Protein AF-A0A6V8DJN9-F1 (afdb_monomer_lite)

Structure (mmCIF, N/CA/C/O backbone):
data_AF-A0A6V8DJN9-F1
#
_entry.id   AF-A0A6V8DJN9-F1
#
loop_
_atom_site.group_PDB
_atom_site.id
_atom_site.type_symbol
_atom_site.label_atom_id
_atom_site.label_alt_id
_atom_site.label_comp_id
_atom_site.label_asym_id
_atom_site.label_entity_id
_atom_site.label_seq_id
_atom_site.pdbx_P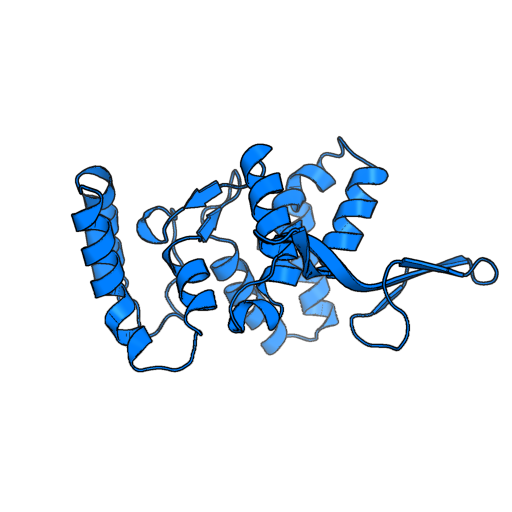DB_ins_code
_atom_site.Cartn_x
_atom_site.Cartn_y
_atom_site.Cartn_z
_atom_site.occupancy
_atom_site.B_iso_or_equiv
_atom_site.auth_seq_id
_atom_site.auth_comp_id
_atom_site.auth_asym_id
_atom_site.auth_atom_id
_atom_site.pdbx_PDB_model_num
ATOM 1 N N . ILE A 1 1 ? 7.944 -7.270 -23.916 1.00 81.44 1 ILE A N 1
ATOM 2 C CA . ILE A 1 1 ? 8.348 -6.798 -22.570 1.00 81.44 1 ILE A CA 1
ATOM 3 C C . ILE A 1 1 ? 8.479 -8.028 -21.684 1.00 81.44 1 ILE A C 1
ATOM 5 O O . ILE A 1 1 ? 7.608 -8.885 -21.754 1.00 81.44 1 ILE A O 1
ATOM 9 N N . ILE A 1 2 ? 9.562 -8.145 -20.922 1.00 85.81 2 ILE A N 1
ATOM 10 C CA . ILE A 1 2 ? 9.800 -9.198 -19.932 1.00 85.81 2 ILE A CA 1
ATOM 11 C C . ILE A 1 2 ? 9.932 -8.511 -18.573 1.00 85.81 2 ILE A C 1
ATOM 13 O O . ILE A 1 2 ? 10.719 -7.578 -18.441 1.00 85.81 2 ILE A O 1
ATOM 17 N N . ILE A 1 3 ? 9.167 -8.956 -17.579 1.00 83.38 3 ILE A N 1
ATOM 18 C CA . ILE A 1 3 ? 9.213 -8.428 -16.211 1.00 83.38 3 ILE A CA 1
ATOM 19 C C . ILE A 1 3 ? 9.766 -9.530 -15.310 1.00 83.38 3 ILE A C 1
ATOM 21 O O . ILE A 1 3 ? 9.273 -10.657 -15.352 1.00 83.38 3 ILE A O 1
ATOM 25 N N . GLN A 1 4 ? 10.804 -9.226 -14.535 1.00 80.88 4 GLN A N 1
ATOM 26 C CA . GLN A 1 4 ? 11.478 -10.181 -13.656 1.00 80.88 4 GLN A CA 1
ATOM 27 C C . GLN A 1 4 ? 11.700 -9.555 -12.280 1.00 80.88 4 GLN A C 1
ATOM 29 O O . GLN A 1 4 ? 12.353 -8.528 -12.157 1.00 80.88 4 GLN A O 1
ATOM 34 N N . ASN A 1 5 ? 11.194 -10.199 -11.230 1.00 67.25 5 ASN A N 1
ATOM 35 C CA . ASN A 1 5 ? 11.423 -9.759 -9.847 1.00 67.25 5 ASN A CA 1
ATOM 36 C C . ASN A 1 5 ? 12.684 -10.393 -9.227 1.00 67.25 5 ASN A C 1
ATOM 38 O O . ASN A 1 5 ? 13.008 -10.129 -8.078 1.00 67.25 5 ASN A O 1
ATOM 42 N N . SER A 1 6 ? 13.398 -11.241 -9.973 1.00 60.34 6 SER A N 1
ATOM 43 C CA . SER A 1 6 ? 14.598 -11.942 -9.512 1.00 60.34 6 SER A CA 1
ATOM 44 C C . SER A 1 6 ? 15.552 -12.201 -10.681 1.00 60.34 6 SER A C 1
ATOM 46 O O . SER A 1 6 ? 15.132 -12.753 -11.701 1.00 60.34 6 SER A O 1
ATOM 48 N N . GLY A 1 7 ? 16.826 -11.829 -10.534 1.00 60.38 7 GLY A N 1
ATOM 49 C CA . GLY A 1 7 ? 17.875 -12.028 -11.539 1.00 60.38 7 GLY A CA 1
ATOM 50 C C . GLY A 1 7 ? 19.069 -11.086 -11.339 1.00 60.38 7 GLY A C 1
ATOM 51 O O . GLY A 1 7 ? 19.040 -10.221 -10.469 1.00 60.38 7 GLY A O 1
ATOM 52 N N . GLU A 1 8 ? 20.124 -11.248 -12.143 1.00 62.69 8 GLU A N 1
ATOM 53 C CA . GLU A 1 8 ? 21.315 -10.374 -12.093 1.00 62.69 8 GLU A CA 1
ATOM 54 C C . GLU A 1 8 ? 21.056 -8.972 -12.671 1.00 62.69 8 GLU A C 1
ATOM 56 O O . GLU A 1 8 ? 21.707 -8.001 -12.281 1.00 62.69 8 GLU A O 1
ATOM 61 N N . ALA A 1 9 ? 20.100 -8.854 -13.598 1.00 68.56 9 ALA A N 1
ATOM 62 C CA . ALA A 1 9 ? 19.735 -7.586 -14.217 1.00 68.56 9 ALA A CA 1
ATOM 63 C C . ALA A 1 9 ? 18.962 -6.692 -13.236 1.00 68.56 9 ALA A C 1
ATOM 65 O O . ALA A 1 9 ? 18.044 -7.156 -12.563 1.00 68.56 9 ALA A O 1
ATOM 66 N N . LYS A 1 10 ? 19.303 -5.398 -13.205 1.00 81.69 10 LYS A N 1
ATOM 67 C CA . LYS A 1 10 ? 18.670 -4.380 -12.356 1.00 81.69 10 LYS A CA 1
ATOM 68 C C . LYS A 1 10 ? 18.074 -3.268 -13.214 1.00 81.69 10 LYS A C 1
ATOM 70 O O . LYS A 1 10 ? 18.711 -2.813 -14.163 1.00 81.69 10 LYS A O 1
ATOM 75 N N . GLY A 1 11 ? 16.876 -2.813 -12.860 1.00 87.25 11 GLY A N 1
ATOM 76 C CA . GLY A 1 11 ? 16.216 -1.687 -13.518 1.00 87.25 11 GLY A CA 1
ATOM 77 C C . GLY A 1 11 ? 15.698 -2.022 -14.919 1.00 87.25 11 GLY A C 1
ATOM 78 O O . GLY A 1 11 ? 15.263 -3.140 -15.191 1.00 87.25 11 GLY A O 1
ATOM 79 N N . VAL A 1 12 ? 15.710 -1.035 -15.816 1.00 90.44 12 VAL A N 1
ATOM 80 C CA . VAL A 1 12 ? 15.170 -1.166 -17.177 1.00 90.44 12 VAL A CA 1
ATOM 81 C C . VAL A 1 12 ? 16.306 -1.343 -18.176 1.00 90.44 12 VAL A C 1
ATOM 83 O O . VAL A 1 12 ? 17.197 -0.503 -18.256 1.00 90.44 12 VAL A O 1
ATOM 86 N N . THR A 1 13 ? 16.257 -2.408 -18.976 1.00 91.38 13 THR A N 1
ATOM 87 C CA . THR A 1 13 ? 17.227 -2.652 -20.056 1.00 91.38 13 THR A CA 1
ATOM 88 C C . THR A 1 13 ? 16.515 -2.965 -21.368 1.00 91.38 13 THR A C 1
ATOM 90 O O . THR A 1 13 ? 15.469 -3.615 -21.384 1.00 91.38 13 THR A O 1
ATOM 93 N N . TRP A 1 14 ? 17.067 -2.493 -22.486 1.00 90.38 14 TRP A N 1
ATOM 94 C CA . TRP A 1 14 ? 16.540 -2.751 -23.825 1.00 90.38 14 TRP A CA 1
ATOM 95 C C . TRP A 1 14 ? 17.542 -3.568 -24.641 1.00 90.38 14 TRP A C 1
ATOM 97 O O . TRP A 1 14 ? 18.686 -3.168 -24.841 1.00 90.38 14 TRP A O 1
ATOM 107 N N . ASP A 1 15 ? 17.096 -4.730 -25.102 1.00 89.50 15 ASP A N 1
ATOM 108 C CA . ASP A 1 15 ? 17.839 -5.628 -25.979 1.00 89.50 15 ASP A CA 1
ATOM 109 C C . ASP A 1 15 ? 17.492 -5.290 -27.432 1.00 89.50 15 ASP A C 1
ATOM 111 O O . ASP A 1 15 ? 16.420 -5.658 -27.922 1.00 89.50 15 ASP A O 1
ATOM 115 N N . HIS A 1 16 ? 18.377 -4.540 -28.095 1.00 90.00 16 HIS A N 1
ATOM 116 C CA . HIS A 1 16 ? 18.172 -4.061 -29.465 1.00 90.00 16 HIS A CA 1
ATOM 117 C C . HIS A 1 16 ? 18.097 -5.192 -30.493 1.00 90.00 16 HIS A C 1
ATOM 119 O O . HIS A 1 16 ? 17.354 -5.079 -31.463 1.00 90.00 16 HIS A O 1
ATOM 125 N N . GLU A 1 17 ? 18.838 -6.281 -30.287 1.00 90.62 17 GLU A N 1
ATOM 126 C CA . GLU A 1 17 ? 18.869 -7.401 -31.229 1.00 90.62 17 GLU A CA 1
ATOM 127 C C . GLU A 1 17 ? 17.567 -8.200 -31.179 1.00 90.62 17 GLU A C 1
ATOM 129 O O . GLU A 1 17 ? 17.037 -8.611 -32.211 1.00 90.62 17 GLU A O 1
ATOM 134 N N . LYS A 1 18 ? 17.019 -8.396 -29.975 1.00 91.19 18 LYS A N 1
ATOM 135 C CA . LYS A 1 18 ? 15.795 -9.184 -29.771 1.00 91.19 18 LYS A CA 1
ATOM 136 C C . LYS A 1 18 ? 14.524 -8.335 -29.727 1.00 91.19 18 LYS A C 1
ATOM 138 O O . LYS A 1 18 ? 13.434 -8.899 -29.689 1.00 91.19 18 LYS A O 1
ATOM 143 N N . ASN A 1 19 ? 14.644 -7.006 -29.723 1.00 90.44 19 ASN A N 1
ATOM 144 C CA . ASN A 1 19 ? 13.556 -6.055 -29.464 1.00 90.44 19 ASN A CA 1
ATOM 145 C C . ASN A 1 19 ? 12.811 -6.351 -28.149 1.00 90.44 19 ASN A C 1
ATOM 147 O O . ASN A 1 19 ? 11.578 -6.361 -28.083 1.00 90.44 19 ASN A O 1
ATOM 151 N N . ILE A 1 20 ? 13.570 -6.631 -27.086 1.00 90.94 20 ILE A N 1
ATOM 152 C CA . ILE A 1 20 ? 13.024 -6.998 -25.776 1.00 90.94 20 ILE A CA 1
ATOM 153 C C . ILE A 1 20 ? 13.346 -5.910 -24.752 1.00 90.94 20 ILE A C 1
ATOM 155 O O . ILE A 1 20 ? 14.499 -5.714 -24.379 1.00 90.94 20 ILE A O 1
ATOM 159 N N . LEU A 1 21 ? 12.302 -5.278 -24.210 1.00 89.31 21 LEU A N 1
ATOM 160 C CA . LEU A 1 21 ? 12.390 -4.497 -22.974 1.00 89.31 21 LEU A CA 1
ATOM 161 C C . LEU A 1 21 ? 12.352 -5.443 -21.772 1.00 89.31 21 LEU A C 1
ATOM 163 O O . LEU A 1 21 ? 11.366 -6.171 -21.621 1.00 89.31 21 LEU A O 1
ATOM 167 N N . ARG A 1 22 ? 13.381 -5.420 -20.926 1.00 92.31 22 ARG A N 1
ATOM 168 C CA . ARG A 1 22 ? 13.419 -6.111 -19.632 1.00 92.31 22 ARG A CA 1
ATOM 169 C C . ARG A 1 22 ? 13.248 -5.102 -18.502 1.00 92.31 22 ARG A C 1
ATOM 171 O O . ARG A 1 22 ? 13.896 -4.057 -18.506 1.00 92.31 22 ARG A O 1
ATOM 178 N N . ILE A 1 23 ? 12.378 -5.424 -17.553 1.00 93.62 23 ILE A N 1
ATOM 179 C CA . ILE A 1 23 ? 12.105 -4.620 -16.363 1.00 93.62 23 ILE A CA 1
ATOM 180 C C . ILE A 1 23 ? 12.389 -5.488 -15.146 1.00 93.62 23 ILE A C 1
ATOM 182 O O . ILE A 1 23 ? 11.718 -6.500 -14.937 1.00 93.62 23 ILE A O 1
ATOM 186 N N . CYS A 1 24 ? 13.365 -5.065 -14.355 1.00 92.81 24 CYS A N 1
ATOM 187 C CA . CYS A 1 24 ? 13.755 -5.706 -13.115 1.00 92.81 24 CYS A CA 1
ATOM 188 C C . CYS A 1 24 ? 13.685 -4.717 -11.959 1.00 92.81 24 CYS A C 1
ATOM 190 O O . CYS A 1 24 ? 13.926 -3.520 -12.137 1.00 92.81 24 CYS A O 1
ATOM 192 N N . GLU A 1 25 ? 13.392 -5.230 -10.768 1.00 92.25 25 GLU A N 1
ATOM 193 C CA . GLU A 1 25 ? 13.546 -4.450 -9.546 1.00 92.25 25 GLU A CA 1
ATOM 194 C C . GLU A 1 25 ? 14.990 -3.935 -9.422 1.00 92.25 25 GLU A C 1
ATOM 196 O O . GLU A 1 25 ? 15.956 -4.560 -9.873 1.00 92.25 25 GLU A O 1
ATOM 201 N N . THR A 1 26 ? 15.142 -2.751 -8.844 1.00 92.31 26 THR A N 1
ATOM 202 C CA . THR A 1 26 ? 16.446 -2.175 -8.521 1.00 92.31 26 THR A CA 1
ATOM 203 C C . THR A 1 26 ? 16.368 -1.433 -7.201 1.00 92.31 26 THR A C 1
ATOM 205 O O . THR A 1 26 ? 15.286 -1.149 -6.708 1.00 92.31 26 THR A O 1
ATOM 208 N N . MET A 1 27 ? 17.515 -1.071 -6.644 1.00 91.44 27 MET A N 1
ATOM 209 C CA . MET A 1 27 ? 17.575 -0.136 -5.527 1.00 91.44 27 MET A CA 1
ATOM 210 C C . MET A 1 27 ? 17.681 1.289 -6.074 1.00 91.44 27 MET A C 1
ATOM 212 O O . MET A 1 27 ? 18.435 1.520 -7.022 1.00 91.44 27 MET A O 1
ATOM 216 N N . SER A 1 28 ? 16.938 2.228 -5.492 1.00 90.31 28 SER A N 1
ATOM 217 C CA . SER A 1 28 ? 16.966 3.643 -5.873 1.00 90.31 28 SER A CA 1
ATOM 218 C C . SER A 1 28 ? 17.082 4.531 -4.638 1.00 90.31 28 SER A C 1
ATOM 220 O O . SER A 1 28 ? 16.380 4.276 -3.654 1.00 90.31 28 SER A O 1
ATOM 222 N N . PRO A 1 29 ? 17.913 5.590 -4.672 1.00 89.94 29 PRO A N 1
ATOM 223 C CA . PRO A 1 29 ? 17.753 6.690 -3.735 1.00 89.94 29 PRO A CA 1
ATOM 224 C C . PRO A 1 29 ? 16.380 7.331 -3.978 1.00 89.94 29 PRO A C 1
ATOM 226 O O . PRO A 1 29 ? 15.966 7.498 -5.128 1.00 89.94 29 PRO A O 1
ATOM 229 N N . ALA A 1 30 ? 15.658 7.634 -2.904 1.00 88.00 30 ALA A N 1
ATOM 230 C CA . ALA A 1 30 ? 14.344 8.280 -2.988 1.00 88.00 30 ALA A CA 1
ATOM 231 C C . ALA A 1 30 ? 14.192 9.454 -2.021 1.00 88.00 30 ALA A C 1
ATOM 233 O O . ALA A 1 30 ? 13.413 10.366 -2.282 1.00 88.00 30 ALA A O 1
ATOM 234 N N . LEU A 1 31 ? 14.945 9.446 -0.922 1.00 84.38 31 LEU A N 1
ATOM 235 C CA . LEU A 1 31 ? 14.943 10.504 0.081 1.00 84.38 31 LEU A CA 1
ATOM 236 C C . LEU A 1 31 ? 16.366 10.768 0.556 1.00 84.38 31 LEU A C 1
ATOM 238 O O . LEU A 1 31 ? 17.249 9.925 0.399 1.00 84.38 31 LEU A O 1
ATOM 242 N N . THR A 1 32 ? 16.571 11.916 1.188 1.00 85.62 32 THR A N 1
ATOM 243 C CA . THR A 1 32 ? 17.860 12.308 1.759 1.00 85.62 32 THR A CA 1
ATOM 244 C C . THR A 1 32 ? 17.716 12.455 3.270 1.00 85.62 32 THR A C 1
ATOM 246 O O . THR A 1 32 ? 16.801 13.113 3.763 1.00 85.62 32 THR A O 1
ATOM 249 N N . GLY A 1 33 ? 18.601 11.808 4.024 1.00 79.44 33 GLY A N 1
ATOM 250 C CA . GLY A 1 33 ? 18.644 11.894 5.476 1.00 79.44 33 GLY A CA 1
ATOM 251 C C . GLY A 1 33 ? 19.156 13.246 5.971 1.00 79.44 33 GLY A C 1
ATOM 252 O O . GLY A 1 33 ? 19.713 14.050 5.226 1.00 79.44 33 GLY A O 1
ATOM 253 N N . HIS A 1 34 ? 19.023 13.483 7.278 1.00 75.44 34 HIS A N 1
ATOM 254 C CA . HIS A 1 34 ? 19.433 14.742 7.914 1.00 75.44 34 HIS A CA 1
ATOM 255 C C . HIS A 1 34 ? 20.926 15.086 7.743 1.00 75.44 34 HIS A C 1
ATOM 257 O O . HIS A 1 34 ? 21.309 16.235 7.945 1.00 75.44 34 HIS A O 1
ATOM 263 N N . ARG A 1 35 ? 21.777 14.109 7.393 1.00 80.88 35 ARG A N 1
ATOM 264 C CA . ARG A 1 35 ? 23.214 14.311 7.133 1.00 80.88 35 ARG A CA 1
ATOM 265 C C . ARG A 1 35 ? 23.552 14.416 5.646 1.00 80.88 35 ARG A C 1
ATOM 267 O O . ARG A 1 35 ? 24.729 14.404 5.304 1.00 80.88 35 ARG A O 1
ATOM 274 N N . GLY A 1 36 ? 22.547 14.496 4.775 1.00 80.06 36 GLY A N 1
ATOM 275 C CA . GLY A 1 36 ? 22.746 14.462 3.327 1.00 80.06 36 GLY A CA 1
ATOM 276 C C . GLY A 1 36 ? 22.957 13.053 2.765 1.00 80.06 36 GLY A C 1
ATOM 277 O O . GLY A 1 36 ? 23.346 12.926 1.612 1.00 80.06 36 GLY A O 1
ATOM 278 N N . ASP A 1 37 ? 22.745 12.001 3.561 1.00 86.44 37 ASP A N 1
ATOM 279 C CA . ASP A 1 37 ? 22.914 10.615 3.132 1.00 86.44 37 ASP A CA 1
ATOM 280 C C . ASP A 1 37 ? 21.687 10.097 2.372 1.00 86.44 37 ASP A C 1
ATOM 282 O O . ASP A 1 37 ? 20.554 10.251 2.830 1.00 86.44 37 ASP A O 1
ATOM 286 N N . ASP A 1 38 ? 21.905 9.447 1.230 1.00 89.00 38 ASP A N 1
ATOM 287 C CA . ASP A 1 38 ? 20.819 8.872 0.440 1.00 89.00 38 ASP A CA 1
ATOM 288 C C . ASP A 1 38 ? 20.132 7.724 1.187 1.00 89.00 38 ASP A C 1
ATOM 290 O O . ASP A 1 38 ? 20.754 6.750 1.622 1.00 89.00 38 ASP A O 1
ATOM 294 N N . LYS A 1 39 ? 18.807 7.813 1.293 1.00 89.75 39 LYS A N 1
ATOM 295 C CA . LYS A 1 39 ? 17.946 6.724 1.743 1.00 89.75 39 LYS A CA 1
ATOM 296 C C . LYS A 1 39 ? 17.497 5.935 0.528 1.00 89.75 39 LYS A C 1
ATOM 298 O O . LYS A 1 39 ? 16.723 6.411 -0.306 1.00 89.75 39 LYS A O 1
ATOM 303 N N . ILE A 1 40 ? 18.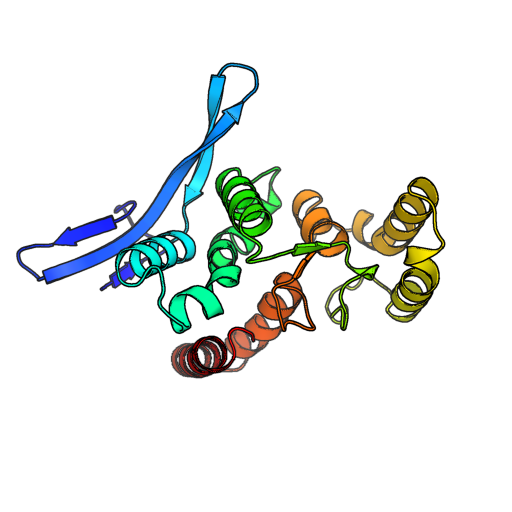028 4.723 0.447 1.00 91.69 40 ILE A N 1
ATOM 304 C CA . ILE A 1 40 ? 17.866 3.823 -0.686 1.00 91.69 40 ILE A CA 1
ATOM 305 C C . ILE A 1 40 ? 16.799 2.782 -0.347 1.00 91.69 40 ILE A C 1
ATOM 307 O O . ILE A 1 40 ? 16.835 2.180 0.724 1.00 91.69 40 ILE A O 1
ATOM 311 N N . GLY A 1 41 ? 15.863 2.567 -1.267 1.00 91.94 41 GLY A N 1
ATOM 312 C CA . GLY A 1 41 ? 14.796 1.575 -1.143 1.00 91.94 41 GLY A CA 1
ATOM 313 C C . GLY A 1 41 ? 14.582 0.809 -2.448 1.00 91.94 41 GLY A C 1
ATOM 314 O O . GLY A 1 41 ? 15.190 1.151 -3.469 1.00 91.94 41 GLY A O 1
ATOM 315 N N . PRO A 1 42 ? 13.747 -0.238 -2.427 1.00 93.56 42 PRO A N 1
ATOM 316 C CA . PRO A 1 42 ? 13.413 -1.002 -3.618 1.00 93.56 42 PRO A CA 1
ATOM 317 C C . PRO A 1 42 ? 12.547 -0.159 -4.560 1.00 93.56 42 PRO A C 1
ATOM 319 O O . PRO A 1 42 ? 11.467 0.302 -4.211 1.00 93.56 42 PRO A O 1
ATOM 322 N N . LEU A 1 43 ? 12.995 0.030 -5.793 1.00 94.31 43 LEU A N 1
ATOM 323 C CA . LEU A 1 43 ? 12.168 0.517 -6.887 1.00 94.31 43 LEU A CA 1
ATOM 324 C C . LEU A 1 43 ? 11.574 -0.695 -7.604 1.00 94.31 43 LEU A C 1
ATOM 326 O O . LEU A 1 43 ? 12.217 -1.323 -8.451 1.00 94.31 43 LEU A O 1
ATOM 330 N N . THR A 1 44 ? 10.347 -1.036 -7.215 1.00 95.44 44 THR A N 1
ATOM 331 C CA . THR A 1 44 ? 9.681 -2.265 -7.652 1.00 95.44 44 THR A CA 1
ATOM 332 C C . THR A 1 44 ? 9.278 -2.213 -9.122 1.00 95.44 44 THR A C 1
ATOM 334 O O . THR A 1 44 ? 9.051 -1.150 -9.708 1.00 95.44 44 THR A O 1
ATOM 337 N N . THR A 1 45 ? 9.132 -3.387 -9.737 1.00 95.25 45 THR A N 1
ATOM 338 C CA . THR A 1 45 ? 8.702 -3.500 -11.138 1.00 95.25 45 THR A CA 1
ATOM 339 C C . THR A 1 45 ? 7.339 -2.853 -11.388 1.00 95.25 45 THR A C 1
ATOM 341 O O . THR A 1 45 ? 7.133 -2.293 -12.463 1.00 95.25 45 THR A O 1
ATOM 344 N N . VAL A 1 46 ? 6.442 -2.846 -10.393 1.00 95.06 46 VAL A N 1
ATOM 345 C CA . VAL A 1 46 ? 5.142 -2.154 -10.451 1.00 95.06 46 VAL A CA 1
ATOM 346 C C . VAL A 1 46 ? 5.332 -0.644 -10.603 1.00 95.06 46 VAL A C 1
ATOM 348 O O . VAL A 1 46 ? 4.793 -0.054 -11.542 1.00 95.06 46 VAL A O 1
ATOM 351 N N . ALA A 1 47 ? 6.151 -0.024 -9.748 1.00 95.62 47 ALA A N 1
ATOM 352 C CA . ALA A 1 47 ? 6.435 1.409 -9.810 1.00 95.62 47 ALA A CA 1
ATOM 353 C C . ALA A 1 47 ? 7.129 1.803 -11.129 1.00 95.62 47 ALA A C 1
ATOM 355 O O . ALA A 1 47 ? 6.784 2.818 -11.746 1.00 95.62 47 ALA A O 1
ATOM 356 N N . ILE A 1 48 ? 8.061 0.973 -11.615 1.00 95.69 48 ILE A N 1
ATOM 357 C CA . ILE A 1 48 ? 8.740 1.182 -12.904 1.00 95.69 48 ILE A CA 1
ATOM 358 C C . ILE A 1 48 ? 7.746 1.102 -14.067 1.00 95.69 48 ILE A C 1
ATOM 360 O O . ILE A 1 48 ? 7.706 2.003 -14.907 1.00 95.69 48 ILE A O 1
ATOM 364 N N . CYS A 1 49 ? 6.922 0.051 -14.119 1.00 95.12 49 CYS A N 1
ATOM 365 C CA . CYS A 1 49 ? 5.915 -0.116 -15.168 1.00 95.12 49 CYS A CA 1
ATOM 366 C C . CYS A 1 49 ? 4.935 1.057 -15.184 1.00 95.12 49 CYS A C 1
ATOM 368 O O . CYS A 1 49 ? 4.593 1.562 -16.254 1.00 95.12 49 CYS A O 1
ATOM 370 N N . HIS A 1 50 ? 4.529 1.529 -14.005 1.00 94.81 50 HIS A N 1
ATOM 371 C CA . HIS A 1 50 ? 3.654 2.685 -13.892 1.00 94.81 50 HIS A CA 1
ATOM 372 C C . HIS A 1 50 ? 4.314 3.973 -14.391 1.00 94.81 50 HIS A C 1
ATOM 374 O O . HIS A 1 50 ? 3.690 4.761 -15.097 1.00 94.81 50 HIS A O 1
ATOM 380 N N . SER A 1 51 ? 5.600 4.161 -14.093 1.00 93.81 51 SER A N 1
ATOM 381 C CA . SER A 1 51 ? 6.378 5.303 -14.585 1.00 93.81 51 SER A CA 1
ATOM 382 C C . SER A 1 51 ? 6.484 5.290 -16.113 1.00 93.81 51 SER A C 1
ATOM 384 O O . SER A 1 51 ? 6.267 6.312 -16.759 1.00 93.81 51 SER A O 1
ATOM 386 N N . ILE A 1 52 ? 6.721 4.119 -16.715 1.00 94.38 52 ILE A N 1
ATOM 387 C CA . ILE A 1 52 ? 6.719 3.945 -18.176 1.00 94.38 52 ILE A CA 1
ATOM 388 C C . ILE A 1 52 ? 5.330 4.242 -18.759 1.00 94.38 52 ILE A C 1
ATOM 390 O O . ILE A 1 52 ? 5.222 4.969 -19.744 1.00 94.38 52 ILE A O 1
ATOM 394 N N . ALA A 1 53 ? 4.259 3.730 -18.147 1.00 94.25 53 ALA A N 1
ATOM 395 C CA . ALA A 1 53 ? 2.893 4.002 -18.590 1.00 94.25 53 ALA A CA 1
ATOM 396 C C . ALA A 1 53 ? 2.566 5.505 -18.542 1.00 94.25 53 ALA A C 1
ATOM 398 O O . ALA A 1 53 ? 1.969 6.036 -19.481 1.00 94.25 53 ALA A O 1
ATOM 399 N N . GLN A 1 54 ? 3.020 6.200 -17.495 1.00 94.25 54 GLN A N 1
ATOM 400 C CA . GLN A 1 54 ? 2.894 7.648 -17.350 1.00 94.25 54 GLN A CA 1
ATOM 401 C C . GLN A 1 54 ? 3.691 8.412 -18.414 1.00 94.25 54 GLN A C 1
ATOM 403 O O . GLN A 1 54 ? 3.201 9.422 -18.904 1.00 94.25 54 GLN A O 1
ATOM 408 N N . LEU A 1 55 ? 4.875 7.937 -18.816 1.00 95.06 55 LEU A N 1
ATOM 409 C CA . LEU A 1 55 ? 5.652 8.540 -19.907 1.00 95.06 55 LEU A CA 1
ATOM 410 C C . LEU A 1 55 ? 4.982 8.351 -21.276 1.00 95.06 55 LEU A C 1
ATOM 412 O O . LEU A 1 55 ? 5.010 9.257 -22.104 1.00 95.06 55 LEU A O 1
ATOM 416 N N . ILE A 1 56 ? 4.364 7.190 -21.513 1.00 95.19 56 ILE A N 1
ATOM 417 C CA . ILE A 1 56 ? 3.690 6.871 -22.781 1.00 95.19 56 ILE A CA 1
ATOM 418 C C . ILE A 1 56 ? 2.352 7.608 -22.902 1.00 95.19 56 ILE A C 1
ATOM 420 O O . ILE A 1 56 ? 2.008 8.109 -23.971 1.00 95.19 56 ILE A O 1
ATOM 424 N N . SER A 1 57 ? 1.565 7.654 -21.825 1.00 95.62 57 SER A N 1
ATOM 425 C CA . SER A 1 57 ? 0.231 8.258 -21.832 1.00 95.62 57 SER A CA 1
ATOM 426 C C . SER A 1 57 ? -0.031 9.051 -20.547 1.00 95.62 57 SER A C 1
ATOM 428 O O . SER A 1 57 ? -0.829 8.624 -19.706 1.00 95.62 57 SER A O 1
ATOM 430 N N . PRO A 1 58 ? 0.581 10.244 -20.397 1.00 90.62 58 PRO A N 1
ATOM 431 C CA . PRO A 1 58 ? 0.500 11.016 -19.156 1.00 90.62 58 PRO A CA 1
ATOM 432 C C . PRO A 1 58 ? -0.932 11.386 -18.756 1.00 90.62 58 PRO A C 1
ATOM 434 O O . PRO A 1 58 ? -1.284 11.457 -17.579 1.00 90.62 58 PRO A O 1
ATOM 437 N N . SER A 1 59 ? -1.783 11.610 -19.758 1.00 90.62 59 SER A N 1
ATOM 438 C CA . SER A 1 59 ? -3.200 11.940 -19.593 1.00 90.62 59 SER A CA 1
ATOM 439 C C . SER A 1 59 ? -4.123 10.792 -20.017 1.00 90.62 59 SER A C 1
ATOM 441 O O . SER A 1 59 ? -5.313 11.011 -20.265 1.00 90.62 59 SER A O 1
ATOM 443 N N . GLY A 1 60 ? -3.611 9.562 -20.081 1.00 94.88 60 GLY A N 1
ATOM 444 C CA . GLY A 1 60 ? -4.405 8.378 -20.377 1.00 94.88 60 GLY A CA 1
ATOM 445 C C . GLY A 1 60 ? -5.438 8.108 -19.284 1.00 94.88 60 GLY A C 1
ATOM 446 O O . GLY A 1 60 ? -5.113 8.081 -18.097 1.00 94.88 60 GLY A O 1
ATOM 447 N N . LYS A 1 61 ? -6.700 7.870 -19.671 1.00 93.44 61 LYS A N 1
ATOM 448 C CA . LYS A 1 61 ? -7.779 7.537 -18.719 1.00 93.44 61 LYS A CA 1
ATOM 449 C C . LYS A 1 61 ? -7.429 6.301 -17.886 1.00 93.44 61 LYS A C 1
ATOM 451 O O . LYS A 1 61 ? -7.680 6.288 -16.686 1.00 93.44 61 LYS A O 1
ATOM 456 N N . LEU A 1 62 ? -6.846 5.286 -18.525 1.00 92.75 62 LEU A N 1
ATOM 457 C CA . LEU A 1 62 ? -6.428 4.060 -17.854 1.00 92.75 62 LEU A CA 1
ATOM 458 C C . LEU A 1 62 ? -5.272 4.313 -16.879 1.00 92.75 62 LEU A C 1
ATOM 460 O O . LEU A 1 62 ? -5.369 3.894 -15.734 1.00 92.75 62 LEU A O 1
ATOM 464 N N . VAL A 1 63 ? -4.238 5.047 -17.305 1.00 94.19 63 VAL A N 1
ATOM 465 C CA . VAL A 1 63 ? -3.062 5.360 -16.473 1.00 94.19 63 VAL A CA 1
ATOM 466 C C . VAL A 1 63 ? -3.464 6.117 -15.209 1.00 94.19 63 VAL A C 1
ATOM 468 O O . VAL A 1 63 ? -3.046 5.738 -14.119 1.00 94.19 63 VAL A O 1
ATOM 471 N N . ARG A 1 64 ? -4.344 7.123 -15.327 1.00 92.94 64 ARG A N 1
ATOM 472 C CA . ARG A 1 64 ? -4.895 7.823 -14.155 1.00 92.94 64 ARG A CA 1
ATOM 473 C C . ARG A 1 64 ? -5.696 6.896 -13.248 1.00 92.94 64 ARG A C 1
ATOM 475 O O . ARG A 1 64 ? -5.543 6.961 -12.037 1.00 92.94 64 ARG A O 1
ATOM 482 N N . LYS A 1 65 ? -6.534 6.029 -13.827 1.00 93.88 65 LYS A N 1
ATOM 483 C CA . LYS A 1 65 ? -7.377 5.100 -13.062 1.00 93.88 65 LYS A CA 1
ATOM 484 C C . LYS A 1 65 ? -6.541 4.139 -12.212 1.00 93.88 65 LYS A C 1
ATOM 486 O O . LYS A 1 65 ? -6.866 3.921 -11.055 1.00 93.88 65 LYS A O 1
ATOM 491 N N . ILE A 1 66 ? -5.469 3.583 -12.774 1.00 94.50 66 ILE A N 1
ATOM 492 C CA . ILE A 1 66 ? -4.605 2.629 -12.063 1.00 94.50 66 ILE A CA 1
ATOM 493 C C . ILE A 1 66 ? -3.506 3.312 -11.241 1.00 94.50 66 ILE A C 1
ATOM 495 O O . ILE A 1 66 ? -2.719 2.626 -10.599 1.00 94.50 66 ILE A O 1
ATOM 499 N N . ARG A 1 67 ? -3.432 4.650 -11.233 1.00 95.25 67 ARG A N 1
ATOM 500 C CA . ARG A 1 67 ? -2.368 5.398 -10.552 1.00 95.25 67 ARG A CA 1
ATOM 501 C C . ARG A 1 67 ? -2.182 5.071 -9.066 1.00 95.25 67 ARG A C 1
ATOM 503 O O . ARG A 1 67 ? -1.027 4.921 -8.669 1.00 95.25 67 ARG A O 1
ATOM 510 N N . PRO A 1 68 ? -3.242 4.861 -8.271 1.00 96.38 68 PRO A N 1
ATOM 511 C CA . PRO A 1 68 ? -3.097 4.435 -6.880 1.00 96.38 68 PRO A CA 1
ATOM 512 C C . PRO A 1 68 ? -2.305 3.132 -6.702 1.00 96.38 68 PRO A C 1
ATOM 514 O O . PRO A 1 68 ? -1.633 2.946 -5.694 1.00 96.38 68 PRO A O 1
ATOM 517 N N . TRP A 1 69 ? -2.336 2.237 -7.695 1.00 96.75 69 TRP A N 1
ATOM 518 C CA . TRP A 1 69 ? -1.651 0.944 -7.638 1.00 96.75 69 TRP A CA 1
ATOM 519 C C . TRP A 1 69 ? -0.138 1.036 -7.841 1.00 96.75 69 TRP A C 1
ATOM 521 O O . TRP A 1 69 ? 0.550 0.040 -7.641 1.00 96.75 69 TRP A O 1
ATOM 531 N N . ALA A 1 70 ? 0.410 2.203 -8.190 1.00 96.56 70 ALA A N 1
ATOM 532 C CA . ALA A 1 70 ? 1.846 2.376 -8.415 1.00 96.56 70 ALA A CA 1
ATOM 533 C C . ALA A 1 70 ? 2.707 1.983 -7.201 1.00 96.56 70 ALA A C 1
ATOM 535 O O . ALA A 1 70 ? 3.844 1.552 -7.369 1.00 96.56 70 ALA A O 1
ATOM 536 N N . ILE A 1 71 ? 2.155 2.118 -5.991 1.00 96.25 71 ILE A N 1
ATOM 537 C CA . ILE A 1 71 ? 2.833 1.805 -4.727 1.00 96.25 71 ILE A CA 1
ATOM 538 C C . ILE A 1 71 ? 2.619 0.371 -4.246 1.00 96.25 71 ILE A C 1
ATOM 540 O O . ILE A 1 71 ? 3.242 -0.025 -3.266 1.00 96.25 71 ILE A O 1
ATOM 544 N N . SER A 1 72 ? 1.762 -0.424 -4.894 1.00 95.88 72 SER A N 1
ATOM 545 C CA . SER A 1 72 ? 1.372 -1.738 -4.364 1.00 95.88 72 SER A CA 1
ATOM 546 C C . SER A 1 72 ? 2.537 -2.723 -4.302 1.00 95.88 72 SER A C 1
ATOM 548 O O . SER A 1 72 ? 2.646 -3.475 -3.338 1.00 95.88 72 SER A O 1
ATOM 550 N N . GLY A 1 73 ? 3.447 -2.680 -5.283 1.00 95.00 73 GLY A N 1
ATOM 551 C CA . GLY A 1 73 ? 4.659 -3.499 -5.272 1.00 95.00 73 GLY A CA 1
ATOM 552 C C . GLY A 1 73 ? 5.523 -3.203 -4.049 1.00 95.00 73 GLY A C 1
ATOM 553 O O . GLY A 1 73 ? 5.933 -4.121 -3.347 1.00 95.00 73 GLY A O 1
ATOM 554 N N . ASN A 1 74 ? 5.735 -1.918 -3.762 1.00 94.94 74 ASN A N 1
ATOM 555 C CA . ASN A 1 74 ? 6.472 -1.465 -2.588 1.00 94.94 74 ASN A CA 1
ATOM 556 C C . ASN A 1 74 ? 5.753 -1.814 -1.287 1.00 94.94 74 ASN A C 1
ATOM 558 O O . ASN A 1 74 ? 6.395 -2.316 -0.374 1.00 94.94 74 ASN A O 1
ATOM 562 N N . TRP A 1 75 ? 4.427 -1.634 -1.233 1.00 95.38 75 TRP A N 1
ATOM 563 C CA . TRP A 1 75 ? 3.628 -2.070 -0.092 1.00 95.38 75 TRP A CA 1
ATOM 564 C C . TRP A 1 75 ? 3.883 -3.558 0.175 1.00 95.38 75 TRP A C 1
ATOM 566 O O . TRP A 1 75 ? 4.220 -3.925 1.287 1.00 95.38 75 TRP A O 1
ATOM 576 N N . ILE A 1 76 ? 3.798 -4.438 -0.825 1.00 93.62 76 ILE A N 1
ATOM 577 C CA . ILE A 1 76 ? 3.962 -5.895 -0.631 1.00 93.62 76 ILE A CA 1
ATOM 578 C C . ILE A 1 76 ? 5.409 -6.280 -0.281 1.00 93.62 76 ILE A C 1
ATOM 580 O O . ILE A 1 76 ? 5.641 -7.326 0.323 1.00 93.62 76 ILE A O 1
ATOM 584 N N . HIS A 1 77 ? 6.385 -5.446 -0.635 1.00 93.31 77 HIS A N 1
ATOM 585 C CA . HIS A 1 77 ? 7.800 -5.747 -0.467 1.00 93.31 77 HIS A CA 1
ATOM 586 C C . HIS A 1 77 ? 8.199 -5.915 1.011 1.00 93.31 77 HIS A C 1
ATOM 588 O O . HIS A 1 77 ? 7.766 -5.161 1.881 1.00 93.31 77 HIS A O 1
ATOM 594 N N . ALA A 1 78 ? 9.111 -6.851 1.295 1.00 89.19 78 ALA A N 1
ATOM 595 C CA . ALA A 1 78 ? 9.570 -7.155 2.657 1.00 89.19 78 ALA A CA 1
ATOM 596 C C . ALA A 1 78 ? 10.291 -5.980 3.355 1.00 89.19 78 ALA A C 1
ATOM 598 O O . ALA A 1 78 ? 10.425 -5.958 4.576 1.00 89.19 78 ALA A O 1
ATOM 599 N N . CYS A 1 79 ? 10.749 -4.973 2.600 1.00 87.38 79 CYS A N 1
ATOM 600 C CA . CYS A 1 79 ? 11.322 -3.743 3.169 1.00 87.38 79 CYS A CA 1
ATOM 601 C C . CYS A 1 79 ? 10.323 -2.986 4.051 1.00 87.38 79 CYS A C 1
ATOM 603 O O . CYS A 1 79 ? 10.740 -2.344 5.015 1.00 87.38 79 CYS A O 1
ATOM 605 N N . MET A 1 80 ? 9.026 -3.108 3.762 1.00 88.19 80 MET A N 1
ATOM 606 C CA . MET A 1 80 ? 7.961 -2.528 4.579 1.00 88.19 80 MET A CA 1
ATOM 607 C C . MET A 1 80 ? 7.858 -3.169 5.964 1.00 88.19 80 MET A C 1
ATOM 609 O O . MET A 1 80 ? 7.357 -2.534 6.886 1.00 88.19 80 MET A O 1
ATOM 613 N N . ASP A 1 81 ? 8.359 -4.396 6.139 1.00 86.50 81 ASP A N 1
ATOM 614 C CA . ASP A 1 81 ? 8.319 -5.082 7.430 1.00 86.50 81 ASP A CA 1
ATOM 615 C C . ASP A 1 81 ? 9.506 -4.728 8.335 1.00 86.50 81 ASP A C 1
ATOM 617 O O . ASP A 1 81 ? 9.448 -5.004 9.531 1.00 86.50 81 ASP A O 1
ATOM 621 N N . MET A 1 82 ? 10.558 -4.094 7.801 1.00 81.81 82 MET A N 1
ATOM 622 C CA . MET A 1 82 ? 11.736 -3.712 8.583 1.00 81.81 82 MET A CA 1
ATOM 623 C C . MET A 1 82 ? 11.477 -2.438 9.399 1.00 81.81 82 MET A C 1
ATOM 625 O O . MET A 1 82 ? 10.984 -2.492 10.522 1.00 81.81 82 MET A O 1
ATOM 629 N N . THR A 1 83 ? 11.799 -1.268 8.852 1.00 74.75 83 THR A N 1
ATOM 630 C CA . THR A 1 83 ? 11.671 0.016 9.567 1.00 74.75 83 THR A CA 1
ATOM 631 C C . THR A 1 83 ? 11.045 1.079 8.686 1.00 74.75 83 THR A C 1
ATOM 633 O O . THR A 1 83 ? 10.259 1.889 9.159 1.00 74.75 83 THR A O 1
ATOM 636 N N . TYR A 1 84 ? 11.421 1.105 7.408 1.00 80.06 84 TYR A N 1
ATOM 637 C CA . TYR A 1 84 ? 11.012 2.148 6.486 1.00 80.06 84 TYR A CA 1
ATOM 638 C C . TYR A 1 84 ? 11.415 1.786 5.055 1.00 80.06 84 TYR A C 1
ATOM 640 O O . TYR A 1 84 ? 12.552 1.368 4.828 1.00 80.06 84 TYR A O 1
ATOM 648 N N . ASP A 1 85 ? 10.524 2.006 4.090 1.00 91.88 85 ASP A N 1
ATOM 649 C CA . ASP A 1 85 ? 10.858 1.995 2.665 1.00 91.88 85 ASP A CA 1
ATOM 650 C C . ASP A 1 85 ? 10.841 3.449 2.139 1.00 91.88 85 ASP A C 1
ATOM 652 O O . ASP A 1 85 ? 9.766 4.049 2.023 1.00 91.88 85 ASP A O 1
ATOM 656 N N . PRO A 1 86 ? 12.010 4.044 1.816 1.00 92.38 86 PRO A N 1
ATOM 657 C CA . PRO A 1 86 ? 12.079 5.426 1.343 1.00 92.38 86 PRO A CA 1
ATOM 658 C C . PRO A 1 86 ? 11.455 5.619 -0.042 1.00 92.38 86 PRO A C 1
ATOM 660 O O . PRO A 1 86 ? 10.950 6.704 -0.328 1.00 92.38 86 PRO A O 1
ATOM 663 N N . VAL A 1 87 ? 11.454 4.588 -0.896 1.00 95.19 87 VAL A N 1
ATOM 664 C CA . VAL A 1 87 ? 10.793 4.648 -2.206 1.00 95.19 87 VAL A CA 1
ATOM 665 C C . VAL A 1 87 ? 9.283 4.631 -2.009 1.00 95.19 87 VAL A C 1
ATOM 667 O O . VAL A 1 87 ? 8.594 5.481 -2.569 1.00 95.19 87 VAL A O 1
ATOM 670 N N . TYR A 1 88 ? 8.766 3.730 -1.169 1.00 95.62 88 TYR A N 1
ATOM 671 C CA . TYR A 1 88 ? 7.344 3.703 -0.819 1.00 95.62 88 TYR A CA 1
ATOM 672 C C . TYR A 1 88 ? 6.877 5.046 -0.256 1.00 95.62 88 TYR A C 1
ATOM 674 O O . TYR A 1 88 ? 5.872 5.586 -0.711 1.00 95.62 88 TYR A O 1
ATOM 682 N N . ALA A 1 89 ? 7.613 5.604 0.707 1.00 94.44 89 ALA A N 1
ATOM 683 C CA . ALA A 1 89 ? 7.248 6.861 1.341 1.00 94.44 89 ALA A CA 1
ATOM 684 C C . ALA A 1 89 ? 7.251 8.036 0.355 1.00 94.44 89 ALA A C 1
ATOM 686 O O . ALA A 1 89 ? 6.294 8.807 0.340 1.00 94.44 89 ALA A O 1
ATOM 687 N N . SER A 1 90 ? 8.268 8.129 -0.507 1.00 95.75 90 SER A N 1
ATOM 688 C CA . SER A 1 90 ? 8.334 9.152 -1.556 1.00 95.75 90 SER A CA 1
ATOM 689 C C . SER A 1 90 ? 7.178 9.020 -2.553 1.00 95.75 90 SER A C 1
ATOM 691 O O . SER A 1 90 ? 6.497 9.998 -2.858 1.00 95.75 90 SER A O 1
ATOM 693 N N . LEU A 1 91 ? 6.881 7.802 -3.019 1.00 96.50 91 LEU A N 1
ATOM 694 C CA . LEU A 1 91 ? 5.750 7.567 -3.917 1.00 96.50 91 LEU A CA 1
ATOM 695 C C . LEU A 1 91 ? 4.409 7.877 -3.236 1.00 96.50 91 LEU A C 1
ATOM 697 O O . LEU A 1 91 ? 3.551 8.505 -3.852 1.00 96.50 91 LEU A O 1
ATOM 701 N N . LYS A 1 92 ? 4.229 7.471 -1.972 1.00 96.75 92 LYS A N 1
ATOM 702 C CA . LYS A 1 92 ? 3.036 7.772 -1.168 1.00 96.75 92 LYS A CA 1
ATOM 703 C C . LYS A 1 92 ? 2.829 9.281 -1.051 1.00 96.75 92 LYS A C 1
ATOM 705 O O . LYS A 1 92 ? 1.720 9.758 -1.283 1.00 96.75 92 LYS A O 1
ATOM 710 N N . GLU A 1 93 ? 3.882 10.033 -0.748 1.00 96.62 93 GLU A N 1
ATOM 711 C CA . GLU A 1 93 ? 3.844 11.494 -0.676 1.00 96.62 93 GLU A CA 1
ATOM 712 C C . GLU A 1 93 ? 3.459 12.115 -2.025 1.00 96.62 93 GLU A C 1
ATOM 714 O O . GLU A 1 93 ? 2.494 12.874 -2.088 1.00 96.62 93 GLU A O 1
ATOM 719 N N . ILE A 1 94 ? 4.134 11.733 -3.117 1.00 96.25 94 ILE A N 1
ATOM 720 C CA . ILE A 1 94 ? 3.840 12.236 -4.468 1.00 96.25 94 ILE A CA 1
ATOM 721 C C . ILE A 1 94 ? 2.375 11.988 -4.836 1.00 96.25 94 ILE A C 1
ATOM 723 O O . ILE A 1 94 ? 1.681 12.919 -5.245 1.00 96.25 94 ILE A O 1
ATOM 727 N N . LEU A 1 95 ? 1.893 10.752 -4.664 1.00 97.44 95 LEU A N 1
ATOM 728 C CA . LEU A 1 95 ? 0.515 10.375 -4.985 1.00 97.44 95 LEU A CA 1
ATOM 729 C C . LEU A 1 95 ? -0.510 11.118 -4.114 1.00 97.44 95 LEU A C 1
ATOM 731 O O . LEU A 1 95 ? -1.618 11.390 -4.579 1.00 97.44 95 LEU A O 1
ATOM 735 N N . THR A 1 96 ? -0.155 11.442 -2.869 1.00 98.06 96 THR A N 1
ATOM 736 C CA . THR A 1 96 ? -1.012 12.210 -1.955 1.00 98.06 96 THR A CA 1
ATOM 737 C C . THR A 1 96 ? -1.079 13.675 -2.377 1.00 98.06 96 THR A C 1
ATOM 739 O O . THR A 1 96 ? -2.172 14.224 -2.505 1.00 98.06 96 THR A O 1
ATOM 742 N N . ILE A 1 97 ? 0.069 14.302 -2.656 1.00 97.75 97 ILE A N 1
ATOM 743 C CA . ILE A 1 97 ? 0.158 15.709 -3.081 1.00 97.75 97 ILE A CA 1
ATOM 744 C C . ILE A 1 97 ? -0.590 15.932 -4.399 1.00 97.75 97 ILE A C 1
ATOM 746 O O . ILE A 1 97 ? -1.296 16.928 -4.545 1.00 97.75 97 ILE A O 1
ATOM 750 N N . GLU A 1 98 ? -0.469 15.009 -5.358 1.00 94.94 98 GLU A N 1
ATOM 751 C CA . GLU A 1 98 ? -1.180 15.113 -6.640 1.00 94.94 98 GLU A CA 1
ATOM 752 C C . GLU A 1 98 ? -2.675 14.733 -6.544 1.00 94.94 98 GLU A C 1
ATOM 754 O O . GLU A 1 98 ? -3.408 14.894 -7.520 1.00 94.94 98 GLU A O 1
ATOM 759 N N . GLY A 1 99 ? -3.139 14.233 -5.390 1.00 96.06 99 GLY A N 1
ATOM 760 C CA . GLY A 1 99 ? -4.538 13.871 -5.141 1.00 96.06 99 GLY A CA 1
ATOM 761 C C . GLY A 1 99 ? -4.977 12.521 -5.722 1.00 96.06 99 GLY A C 1
ATOM 762 O O . GLY A 1 99 ? -6.176 12.247 -5.801 1.00 96.06 99 GLY A O 1
ATOM 763 N N . SER A 1 100 ? -4.033 11.668 -6.127 1.00 96.38 100 SER A N 1
ATOM 764 C CA . SER A 1 100 ? -4.314 10.309 -6.611 1.00 96.38 100 SER A CA 1
ATOM 765 C C . SER A 1 100 ? -4.742 9.366 -5.486 1.00 96.38 100 SER A C 1
ATOM 767 O O . SER A 1 100 ? -5.505 8.431 -5.727 1.00 96.38 100 SER A O 1
ATOM 769 N N . ILE A 1 101 ? -4.266 9.609 -4.264 1.00 98.31 101 ILE A N 1
ATOM 770 C CA . ILE A 1 101 ? -4.631 8.862 -3.057 1.00 98.31 101 ILE A CA 1
ATOM 771 C C . ILE A 1 101 ? -4.848 9.811 -1.878 1.00 98.31 101 ILE A C 1
ATOM 773 O O . ILE A 1 101 ? -4.388 10.951 -1.874 1.00 98.31 101 ILE A O 1
ATOM 777 N N . ARG A 1 102 ? -5.508 9.300 -0.847 1.00 98.12 102 ARG A N 1
ATOM 778 C CA . ARG A 1 102 ? -5.538 9.841 0.507 1.00 98.12 102 ARG A CA 1
ATOM 779 C C . ARG A 1 102 ? -4.918 8.820 1.453 1.00 98.12 102 ARG A C 1
ATOM 781 O O . ARG A 1 102 ? -5.042 7.616 1.233 1.00 98.12 102 ARG A O 1
ATOM 788 N N . VAL A 1 103 ? -4.295 9.322 2.510 1.00 98.25 103 VAL A N 1
ATOM 789 C CA . VAL A 1 103 ? -3.797 8.524 3.631 1.00 98.25 103 VAL A CA 1
ATOM 790 C C . VAL A 1 103 ? -4.703 8.821 4.818 1.00 98.25 103 VAL A C 1
ATOM 792 O O . VAL A 1 103 ? -4.811 9.979 5.220 1.00 98.25 103 VAL A O 1
ATOM 795 N N . ILE A 1 104 ? -5.406 7.806 5.311 1.00 97.50 104 ILE A N 1
ATOM 796 C CA . ILE A 1 104 ? -6.405 7.936 6.377 1.00 97.50 104 ILE A CA 1
ATOM 797 C C . ILE A 1 104 ? -6.236 6.815 7.410 1.00 97.50 104 ILE A C 1
ATOM 799 O O . ILE A 1 104 ? -5.713 5.753 7.068 1.00 97.50 104 ILE A O 1
ATOM 803 N N . PRO A 1 105 ? -6.681 7.001 8.660 1.00 97.25 105 PRO A N 1
ATOM 804 C CA . PRO A 1 105 ? -6.739 5.906 9.619 1.00 97.25 105 PRO A CA 1
ATOM 805 C C . PRO A 1 105 ? -7.810 4.882 9.220 1.00 97.25 105 PRO A C 1
ATOM 807 O O . PRO A 1 105 ? -8.772 5.201 8.520 1.00 97.25 105 PRO A O 1
ATOM 810 N N . LEU A 1 106 ? -7.674 3.653 9.720 1.00 96.75 106 LEU A N 1
ATOM 811 C CA . LEU A 1 106 ? -8.599 2.542 9.470 1.00 96.75 106 LEU A CA 1
ATOM 812 C C . LEU A 1 106 ? -10.050 2.888 9.840 1.00 96.75 106 LEU A C 1
ATOM 814 O O . LEU A 1 106 ? -10.981 2.437 9.184 1.00 96.75 106 LEU A O 1
ATOM 818 N N . THR A 1 107 ? -10.230 3.728 10.859 1.00 96.38 107 THR A N 1
ATOM 819 C CA . THR A 1 107 ? -11.524 4.237 11.343 1.00 96.38 107 THR A CA 1
ATOM 820 C C . THR A 1 107 ? -12.243 5.157 10.354 1.00 96.38 107 THR A C 1
ATOM 822 O O . THR A 1 107 ? -13.440 5.382 10.490 1.00 96.38 107 THR A O 1
ATOM 825 N N . GLU A 1 108 ? -11.536 5.704 9.365 1.00 96.75 108 GLU A N 1
ATOM 826 C CA . GLU A 1 108 ? -12.107 6.560 8.318 1.00 96.75 108 GLU A CA 1
ATOM 827 C C . GLU A 1 108 ? -12.300 5.816 6.986 1.00 96.75 108 GLU A C 1
ATOM 829 O O . GLU A 1 108 ? -12.836 6.382 6.028 1.00 96.75 108 GLU A O 1
ATOM 834 N N . VAL A 1 109 ? -11.857 4.558 6.888 1.00 97.12 109 VAL A N 1
ATOM 835 C CA . VAL A 1 109 ? -12.090 3.734 5.697 1.00 97.12 109 VAL A CA 1
ATOM 836 C C . VAL A 1 109 ? -13.590 3.406 5.624 1.00 97.12 109 VAL A C 1
ATOM 838 O O . VAL A 1 109 ? -14.139 2.945 6.620 1.00 97.12 109 VAL A O 1
ATOM 841 N N . PRO A 1 110 ? -14.280 3.612 4.483 1.00 95.50 110 PRO A N 1
ATOM 842 C CA . PRO A 1 110 ? -15.734 3.422 4.403 1.00 95.50 110 PRO A CA 1
ATOM 843 C C . PRO A 1 110 ? -16.209 1.995 4.703 1.00 95.50 110 PRO A C 1
ATOM 845 O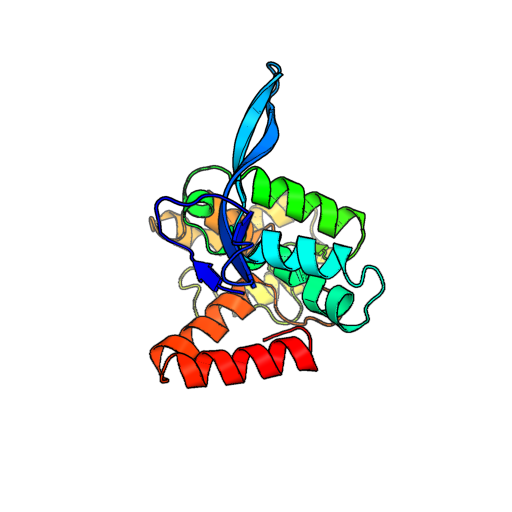 O . PRO A 1 110 ? -17.240 1.799 5.344 1.00 95.50 110 PRO A O 1
ATOM 848 N N . GLN A 1 111 ? -15.478 0.999 4.206 1.00 95.12 111 GLN A N 1
ATOM 849 C CA . GLN A 1 111 ? -15.731 -0.423 4.422 1.00 95.12 111 GLN A CA 1
ATOM 850 C C . GLN A 1 111 ? -14.408 -1.099 4.806 1.00 95.12 111 GLN A C 1
ATOM 852 O O . GLN A 1 111 ? -13.779 -1.737 3.964 1.00 95.12 111 GLN A O 1
ATOM 857 N N . PRO A 1 112 ? -13.918 -0.917 6.044 1.00 92.81 112 PRO A N 1
ATOM 858 C CA . PRO A 1 112 ? -12.650 -1.502 6.456 1.00 92.81 112 PRO A CA 1
ATOM 859 C C . PRO A 1 112 ? -12.773 -3.030 6.463 1.00 92.81 112 PRO A C 1
ATOM 861 O O . PRO A 1 112 ? -13.692 -3.573 7.068 1.00 92.81 112 PRO A O 1
ATOM 864 N N . ASN A 1 113 ? -11.849 -3.737 5.804 1.00 90.44 113 ASN A N 1
ATOM 865 C CA . ASN A 1 113 ? -11.811 -5.198 5.864 1.00 90.44 113 ASN A CA 1
ATOM 866 C C . ASN A 1 113 ? -10.838 -5.645 6.959 1.00 90.44 113 ASN A C 1
ATOM 868 O O . ASN A 1 113 ? -9.609 -5.581 6.798 1.00 90.44 113 ASN A O 1
ATOM 872 N N . VAL A 1 114 ? -11.423 -6.112 8.060 1.00 89.31 114 VAL A N 1
ATOM 873 C CA . VAL A 1 114 ? -10.707 -6.566 9.255 1.00 89.31 114 VAL A CA 1
ATOM 874 C C . VAL A 1 114 ? -10.826 -8.068 9.499 1.00 89.31 114 VAL A C 1
ATOM 876 O O . VAL A 1 114 ? -10.229 -8.555 10.449 1.00 89.31 114 VAL A O 1
ATOM 879 N N . ASP A 1 115 ? -11.496 -8.818 8.617 1.00 84.88 115 ASP A N 1
ATOM 880 C CA . ASP A 1 115 ? -11.723 -10.269 8.759 1.00 84.88 115 ASP A CA 1
ATOM 881 C C . ASP A 1 115 ? -10.422 -11.062 8.947 1.00 84.88 115 ASP A C 1
ATOM 883 O O . ASP A 1 115 ? -10.400 -12.121 9.564 1.00 84.88 115 ASP A O 1
ATOM 887 N N . THR A 1 116 ? -9.325 -10.553 8.383 1.00 79.44 116 THR A N 1
ATOM 888 C CA . THR A 1 116 ? -7.991 -11.163 8.458 1.00 79.44 116 THR A CA 1
ATOM 889 C C . THR A 1 116 ? -7.086 -10.521 9.514 1.00 79.44 116 THR A C 1
ATOM 891 O O . THR A 1 116 ? -5.886 -10.790 9.527 1.00 79.44 116 THR A O 1
ATOM 894 N N . LEU A 1 117 ? -7.601 -9.577 10.305 1.00 88.12 117 LEU A N 1
ATOM 895 C CA . LEU A 1 117 ? -6.865 -8.867 11.347 1.00 88.12 117 LEU A CA 1
ATOM 896 C C . LEU A 1 117 ? -7.320 -9.387 12.712 1.00 88.12 117 LEU A C 1
ATOM 898 O O . LEU A 1 117 ? -8.128 -8.755 13.379 1.00 88.12 117 LEU A O 1
ATOM 902 N N . ASP A 1 118 ? -6.747 -10.508 13.152 1.00 87.94 118 ASP A N 1
ATOM 903 C CA . ASP A 1 118 ? -7.129 -11.204 14.397 1.00 87.94 118 ASP A CA 1
ATOM 904 C C . ASP A 1 118 ? -7.058 -10.327 15.666 1.00 87.94 118 ASP A C 1
ATOM 906 O O . ASP A 1 118 ? -7.614 -10.668 16.709 1.00 87.94 118 ASP A O 1
ATOM 910 N N . PHE A 1 119 ? -6.357 -9.195 15.593 1.00 89.81 119 PHE A N 1
ATOM 911 C CA . PHE A 1 119 ? -6.215 -8.230 16.679 1.00 89.81 119 PHE A CA 1
ATOM 912 C C . PHE A 1 119 ? -7.260 -7.105 16.671 1.00 89.81 119 PHE A C 1
ATOM 914 O O . PHE A 1 119 ? -7.277 -6.320 17.618 1.00 89.81 119 PHE A O 1
ATOM 921 N N . VAL A 1 120 ? -8.092 -6.990 15.630 1.00 91.75 120 VAL A N 1
ATOM 922 C CA . VAL A 1 120 ? -9.120 -5.948 15.492 1.00 91.75 120 VAL A CA 1
ATOM 923 C C . VAL A 1 120 ? -10.505 -6.566 15.645 1.00 91.75 120 VAL A C 1
ATOM 925 O O . VAL A 1 120 ? -10.929 -7.374 14.828 1.00 91.75 120 VAL A O 1
ATOM 928 N N . ASP A 1 121 ? -11.243 -6.130 16.663 1.00 92.06 121 ASP A N 1
ATOM 929 C CA . ASP A 1 121 ? -12.668 -6.439 16.794 1.00 92.06 121 ASP A CA 1
ATOM 930 C C . ASP A 1 121 ? -13.506 -5.460 15.952 1.00 92.06 121 ASP A C 1
ATOM 932 O O . ASP A 1 121 ? -13.408 -4.240 16.115 1.00 92.06 121 ASP A O 1
ATOM 936 N N . GLU A 1 122 ? -14.338 -5.991 15.052 1.00 93.06 122 GLU A N 1
ATOM 937 C CA . GLU A 1 122 ? -15.135 -5.197 14.106 1.00 93.06 122 GLU A CA 1
ATOM 938 C C . GLU A 1 122 ? -16.145 -4.280 14.816 1.00 93.06 122 GLU A C 1
ATOM 940 O O . GLU A 1 122 ? -16.308 -3.119 14.434 1.00 93.06 122 GLU A O 1
ATOM 945 N N . ASN A 1 123 ? -16.782 -4.757 15.893 1.00 93.75 123 ASN A N 1
ATOM 946 C CA . ASN A 1 123 ? -17.735 -3.950 16.663 1.00 93.75 123 ASN A CA 1
ATOM 947 C C . ASN A 1 123 ? -17.033 -2.763 17.332 1.00 93.75 123 ASN A C 1
ATOM 949 O O . ASN A 1 123 ? -17.499 -1.629 17.237 1.00 93.75 123 ASN A O 1
ATOM 953 N N . SER A 1 124 ? -15.874 -3.010 17.941 1.00 94.56 124 SER A N 1
ATOM 954 C CA . SER A 1 124 ? -15.032 -1.978 18.547 1.00 94.56 124 SER A CA 1
ATOM 955 C C . SER A 1 124 ? -14.560 -0.956 17.514 1.00 94.56 124 SER A C 1
ATOM 957 O O . SER A 1 124 ? -14.610 0.248 17.770 1.00 94.56 124 SER A O 1
ATOM 959 N N . LEU A 1 125 ? -14.132 -1.407 16.328 1.00 96.44 125 LEU A N 1
ATOM 960 C CA . LEU A 1 125 ? -13.760 -0.510 15.234 1.00 96.44 125 LEU A CA 1
ATOM 961 C C . LEU A 1 125 ? -14.942 0.373 14.823 1.00 96.44 125 LEU A C 1
ATOM 963 O O . LEU A 1 125 ? -14.772 1.584 14.675 1.00 96.44 125 LEU A O 1
ATOM 967 N N . LYS A 1 126 ? -16.136 -0.204 14.681 1.00 95.75 126 LYS A N 1
ATOM 968 C CA . LYS A 1 126 ? -17.345 0.539 14.321 1.00 95.75 126 LYS A CA 1
ATOM 969 C C . LYS A 1 126 ? -17.701 1.601 15.362 1.00 95.75 126 LYS A C 1
ATOM 971 O O . LYS A 1 126 ? -17.891 2.756 14.999 1.00 95.75 126 LYS A O 1
ATOM 976 N N . GLU A 1 127 ? -17.697 1.253 16.647 1.00 95.88 127 GLU A N 1
ATOM 977 C CA . GLU A 1 127 ? -17.967 2.206 17.734 1.00 95.88 127 GLU A CA 1
ATOM 978 C C . GLU A 1 127 ? -16.968 3.373 17.767 1.00 95.88 127 GLU A C 1
ATOM 980 O O . GLU A 1 127 ? -17.344 4.519 18.039 1.00 95.88 127 GLU A O 1
ATOM 985 N N . ILE A 1 128 ? -15.687 3.095 17.501 1.00 96.38 128 ILE A N 1
ATOM 986 C CA . ILE A 1 128 ? -14.651 4.130 17.407 1.00 96.38 128 ILE A CA 1
ATOM 987 C C . ILE A 1 128 ? -14.892 5.009 16.175 1.00 96.38 128 ILE A C 1
ATOM 989 O O . ILE A 1 128 ? -14.799 6.232 16.283 1.00 96.38 128 ILE A O 1
ATOM 993 N N . SER A 1 129 ? -15.213 4.401 15.032 1.00 96.44 129 SER A N 1
ATOM 994 C CA . SER A 1 129 ? -15.453 5.098 13.761 1.00 96.44 129 SER A CA 1
ATOM 995 C C . SER A 1 129 ? -16.651 6.047 13.864 1.00 96.44 129 SER A C 1
ATOM 997 O O . SER A 1 129 ? -16.535 7.218 13.512 1.00 96.44 129 SER A O 1
ATOM 999 N N . ASP A 1 130 ? -17.754 5.603 14.477 1.00 96.69 130 ASP A N 1
ATOM 1000 C CA . ASP A 1 130 ? -18.971 6.405 14.691 1.00 96.69 130 ASP A CA 1
ATOM 1001 C C . ASP A 1 130 ? -18.718 7.675 15.524 1.00 96.69 130 ASP A C 1
ATOM 1003 O O . ASP A 1 130 ? -19.430 8.675 15.407 1.00 96.69 130 ASP A O 1
ATOM 1007 N N . ARG A 1 131 ? -17.701 7.650 16.391 1.00 96.06 131 ARG A N 1
ATOM 1008 C CA . ARG A 1 131 ? -17.347 8.764 17.281 1.00 96.06 131 ARG A CA 1
ATOM 1009 C C . ARG A 1 131 ? -16.109 9.523 16.820 1.00 96.06 131 ARG A C 1
ATOM 1011 O O . ARG A 1 131 ? -15.777 10.529 17.451 1.00 96.06 131 ARG A O 1
ATOM 1018 N N . TRP A 1 132 ? -15.445 9.091 15.750 1.00 96.38 132 TRP A N 1
ATOM 1019 C CA . TRP A 1 132 ? -14.113 9.548 15.353 1.00 96.38 132 TRP A CA 1
ATOM 1020 C C . TRP A 1 132 ? -14.010 11.070 15.205 1.00 96.38 132 TRP A C 1
ATOM 1022 O O . TRP A 1 132 ? -13.100 11.702 15.752 1.00 96.38 132 TRP A O 1
ATOM 1032 N N . ASP A 1 133 ? -14.996 11.680 14.549 1.00 94.94 133 ASP A N 1
ATOM 1033 C CA . ASP A 1 133 ? -15.058 13.127 14.308 1.00 94.94 133 ASP A CA 1
ATOM 1034 C C . ASP A 1 133 ? -15.289 13.950 15.580 1.00 94.94 133 ASP A C 1
ATOM 1036 O O . ASP A 1 133 ? -14.888 15.109 15.652 1.00 94.94 133 ASP A O 1
ATOM 1040 N N . SER A 1 134 ? -15.881 13.346 16.614 1.00 95.56 134 SER A N 1
ATOM 1041 C CA . SER A 1 134 ? -16.107 13.992 17.914 1.00 95.56 134 SER A CA 1
ATOM 1042 C C . SER A 1 134 ? -14.908 13.898 18.865 1.00 95.56 134 SER A C 1
ATOM 1044 O O . SER A 1 134 ? -14.890 14.542 19.915 1.00 95.56 134 SER A O 1
ATOM 1046 N N . MET A 1 135 ? -13.910 13.079 18.529 1.00 95.31 135 MET A N 1
ATOM 1047 C CA . MET A 1 135 ? -12.747 12.831 19.374 1.00 95.31 135 MET A CA 1
ATOM 1048 C C . MET A 1 135 ? -11.622 13.824 19.076 1.00 95.31 135 MET A C 1
ATOM 1050 O O . MET A 1 135 ? -11.275 14.057 17.922 1.00 95.31 135 MET A O 1
ATOM 1054 N N . GLY A 1 136 ? -10.993 14.354 20.128 1.00 95.88 136 GLY A N 1
ATOM 1055 C CA . GLY A 1 136 ? -9.718 15.066 20.000 1.00 95.88 136 GLY A CA 1
ATOM 1056 C C . GLY A 1 136 ? -8.559 14.121 19.657 1.00 95.88 136 GLY A C 1
ATOM 1057 O O . GLY A 1 136 ? -8.678 12.902 19.799 1.00 95.88 136 GLY A O 1
ATOM 1058 N N . GLU A 1 137 ? -7.417 14.685 19.260 1.00 94.44 137 GLU A N 1
ATOM 1059 C CA . GLU A 1 137 ? -6.224 13.938 18.816 1.00 94.44 137 GLU A CA 1
ATOM 1060 C C . GLU A 1 137 ? -5.767 12.874 19.824 1.00 94.44 137 GLU A C 1
ATOM 1062 O O . GLU A 1 137 ? -5.550 11.718 19.465 1.00 94.44 137 GLU A O 1
ATOM 1067 N N . GLU A 1 138 ? -5.700 13.230 21.108 1.00 95.75 138 GLU A N 1
ATOM 1068 C CA . GLU A 1 138 ? -5.303 12.291 22.160 1.00 95.75 138 GLU A CA 1
ATOM 1069 C C . GLU A 1 138 ? -6.318 11.150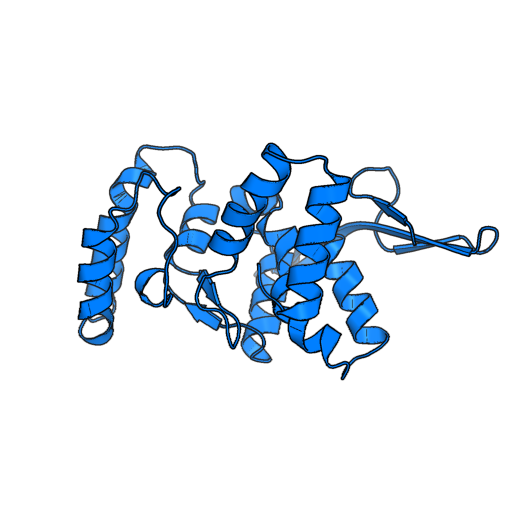 22.330 1.00 95.75 138 GLU A C 1
ATOM 1071 O O . GLU A 1 138 ? -5.944 9.995 22.539 1.00 95.75 138 GLU A O 1
ATOM 1076 N N . GLY A 1 139 ? -7.612 11.453 22.196 1.00 96.12 139 GLY A N 1
ATOM 1077 C CA . GLY A 1 139 ? -8.670 10.446 22.220 1.00 96.12 139 GLY A CA 1
ATOM 1078 C C . GLY A 1 139 ? -8.519 9.460 21.065 1.00 96.12 139 GLY A C 1
ATOM 1079 O O . GLY A 1 139 ? -8.545 8.251 21.288 1.00 96.12 139 GLY A O 1
ATOM 1080 N N . ARG A 1 140 ? -8.305 9.973 19.849 1.00 96.25 140 ARG A N 1
ATOM 1081 C CA . ARG A 1 140 ? -8.076 9.176 18.635 1.00 96.25 140 ARG A CA 1
ATOM 1082 C C . ARG A 1 140 ? -6.867 8.251 18.786 1.00 96.25 140 ARG A C 1
ATOM 1084 O O . ARG A 1 140 ? -6.988 7.047 18.561 1.00 96.25 140 ARG A O 1
ATOM 1091 N N . ALA A 1 141 ? -5.741 8.787 19.260 1.00 94.75 141 ALA A N 1
ATOM 1092 C CA . ALA A 1 141 ? -4.523 8.023 19.539 1.00 94.75 141 ALA A CA 1
ATOM 1093 C C . ALA A 1 141 ? -4.755 6.893 20.549 1.00 94.75 141 ALA A C 1
ATOM 1095 O O . ALA A 1 141 ? -4.365 5.748 20.305 1.00 94.75 141 ALA A O 1
ATOM 1096 N N . ARG A 1 142 ? -5.431 7.186 21.667 1.00 95.56 142 ARG A N 1
ATOM 1097 C CA . ARG A 1 142 ? -5.756 6.179 22.687 1.00 95.56 142 ARG A CA 1
ATOM 1098 C C . ARG A 1 142 ? -6.698 5.100 22.157 1.00 95.56 142 ARG A C 1
ATOM 1100 O O . ARG A 1 142 ? -6.449 3.927 22.426 1.00 95.56 142 ARG A O 1
ATOM 1107 N N . SER A 1 143 ? -7.737 5.464 21.405 1.00 96.25 143 SER A N 1
ATOM 1108 C CA . SER A 1 143 ? -8.689 4.492 20.853 1.00 96.25 143 SER A CA 1
ATOM 1109 C C . SER A 1 143 ? -8.034 3.540 19.866 1.00 96.25 143 SER A C 1
ATOM 1111 O O . SER A 1 143 ? -8.220 2.334 19.990 1.00 96.25 143 SER A O 1
ATOM 1113 N N . ILE A 1 144 ? -7.209 4.044 18.947 1.00 94.06 144 ILE A N 1
ATOM 1114 C CA . ILE A 1 144 ? -6.480 3.172 18.022 1.00 94.06 144 ILE A CA 1
ATOM 1115 C C . ILE A 1 144 ? -5.454 2.303 18.759 1.00 94.06 144 ILE A C 1
ATOM 1117 O O . ILE A 1 144 ? -5.346 1.110 18.479 1.00 94.06 144 ILE A O 1
ATOM 1121 N N . SER A 1 145 ? -4.748 2.857 19.749 1.00 92.62 145 SER A N 1
ATOM 1122 C CA . SER A 1 145 ? -3.812 2.074 20.570 1.00 92.62 145 SER A CA 1
ATOM 1123 C C . SER A 1 145 ? -4.521 0.944 21.320 1.00 92.62 145 SER A C 1
ATOM 1125 O O . SER A 1 145 ? -3.978 -0.148 21.466 1.00 92.62 145 SER A O 1
ATOM 1127 N N . HIS A 1 146 ? -5.744 1.195 21.797 1.00 93.31 146 HIS A N 1
ATOM 1128 C CA . HIS A 1 146 ? -6.582 0.175 22.418 1.00 93.31 146 HIS A CA 1
ATOM 1129 C C . HIS A 1 146 ? -7.036 -0.876 21.402 1.00 93.31 146 HIS A C 1
ATOM 1131 O O . HIS A 1 146 ? -6.940 -2.067 21.690 1.00 93.31 146 HIS A O 1
ATOM 1137 N N . LEU A 1 147 ? -7.491 -0.440 20.222 1.00 92.94 147 LEU A N 1
ATOM 1138 C CA . LEU A 1 147 ? -7.933 -1.312 19.134 1.00 92.94 147 LEU A CA 1
ATOM 1139 C C . LEU A 1 147 ? -6.827 -2.279 18.701 1.00 92.94 147 LEU A C 1
ATOM 1141 O O . LEU A 1 147 ? -7.093 -3.445 18.463 1.00 92.94 147 LEU A O 1
ATOM 1145 N N . CYS A 1 148 ? -5.580 -1.811 18.651 1.00 92.38 148 CYS A N 1
ATOM 1146 C CA . CYS A 1 148 ? -4.448 -2.601 18.166 1.00 92.38 148 CYS A CA 1
ATOM 1147 C C . CYS A 1 148 ? -3.694 -3.339 19.272 1.00 92.38 148 CYS A C 1
ATOM 1149 O O . CYS A 1 148 ? -2.650 -3.930 19.004 1.00 92.38 148 CYS A O 1
ATOM 1151 N N . ARG A 1 149 ? -4.181 -3.311 20.520 1.00 90.56 149 ARG A N 1
ATOM 1152 C CA . ARG A 1 149 ? -3.458 -3.890 21.659 1.00 90.56 149 ARG A CA 1
ATOM 1153 C C . ARG A 1 149 ? -3.136 -5.370 21.444 1.00 90.56 149 ARG A C 1
ATOM 1155 O O . ARG A 1 149 ? -2.029 -5.781 21.764 1.00 90.56 149 ARG A O 1
ATOM 1162 N N . GLY A 1 150 ? -4.059 -6.131 20.850 1.00 87.25 150 GLY A N 1
ATOM 1163 C CA . GLY A 1 150 ? -3.850 -7.551 20.549 1.00 87.25 150 GLY A CA 1
ATOM 1164 C C . GLY A 1 150 ? -2.735 -7.822 19.532 1.00 87.25 150 GLY A C 1
ATOM 1165 O O . GLY A 1 150 ? -2.187 -8.917 19.510 1.00 87.25 150 GLY A O 1
ATOM 1166 N N . ALA A 1 151 ? -2.349 -6.830 18.719 1.00 88.94 151 ALA A N 1
ATOM 1167 C CA . ALA A 1 151 ? -1.248 -6.973 17.768 1.00 88.94 151 ALA A CA 1
ATOM 1168 C C . ALA A 1 151 ? 0.119 -6.946 18.460 1.00 88.94 151 ALA A C 1
ATOM 1170 O O . ALA A 1 151 ? 1.075 -7.495 17.926 1.00 88.94 151 ALA A O 1
ATOM 1171 N N . LEU A 1 152 ? 0.219 -6.316 19.638 1.00 82.75 152 LEU A N 1
ATOM 1172 C CA . LEU A 1 152 ? 1.485 -6.136 20.358 1.00 82.75 152 LEU A CA 1
ATOM 1173 C C . LEU A 1 152 ? 2.026 -7.443 20.948 1.00 82.75 152 LEU A C 1
ATOM 1175 O O . LEU A 1 152 ? 3.226 -7.551 21.191 1.00 82.75 152 LEU A O 1
ATOM 1179 N N . ASP A 1 153 ? 1.151 -8.428 21.149 1.00 83.19 153 ASP A N 1
ATOM 1180 C CA . ASP A 1 153 ? 1.517 -9.763 21.626 1.00 83.19 153 ASP A CA 1
ATOM 1181 C C . ASP A 1 153 ? 2.010 -10.677 20.480 1.00 83.19 153 ASP A C 1
ATOM 1183 O O . ASP A 1 153 ? 2.465 -11.797 20.723 1.00 83.19 153 ASP A O 1
ATOM 1187 N N . SER A 1 154 ? 1.945 -10.202 19.229 1.00 81.56 154 SER A N 1
ATOM 1188 C CA . SER A 1 154 ? 2.377 -10.903 18.016 1.00 81.56 154 SER A CA 1
ATOM 1189 C C . SER A 1 154 ? 3.576 -10.203 17.366 1.00 81.56 154 SER A C 1
ATOM 1191 O O . SER A 1 154 ? 3.731 -8.988 17.434 1.00 81.56 154 SER A O 1
ATOM 1193 N N . SER A 1 155 ? 4.427 -10.966 16.676 1.00 79.00 155 SER A N 1
ATOM 1194 C CA . SER A 1 155 ? 5.479 -10.421 15.800 1.00 79.00 155 SER A CA 1
ATOM 1195 C C . SER A 1 155 ? 5.014 -10.207 14.353 1.00 79.00 155 SER A C 1
ATOM 1197 O O . SER A 1 155 ? 5.802 -9.779 13.508 1.00 79.00 155 SER A O 1
ATOM 1199 N N . ASN A 1 156 ? 3.751 -10.522 14.056 1.00 82.56 156 ASN A N 1
ATOM 1200 C CA . ASN A 1 156 ? 3.131 -10.364 12.747 1.00 82.56 156 ASN A CA 1
ATOM 1201 C C . ASN A 1 156 ? 1.747 -9.696 12.891 1.00 82.56 156 ASN A C 1
ATOM 1203 O O . ASN A 1 156 ? 0.886 -10.271 13.567 1.00 82.56 156 ASN A O 1
ATOM 1207 N N . PRO A 1 157 ? 1.496 -8.541 12.246 1.00 87.75 157 PRO A N 1
ATOM 1208 C CA . PRO A 1 157 ? 2.423 -7.769 11.405 1.00 87.75 157 PRO A CA 1
ATOM 1209 C C . PRO A 1 157 ? 3.570 -7.128 12.206 1.00 87.75 157 PRO A C 1
ATOM 1211 O O . PRO A 1 157 ? 3.472 -6.971 13.419 1.00 87.75 157 PRO A O 1
ATOM 1214 N N . SER A 1 158 ? 4.656 -6.732 11.532 1.00 90.19 158 SER A N 1
ATOM 1215 C CA . SER A 1 158 ? 5.691 -5.910 12.176 1.00 90.19 158 SER A CA 1
ATOM 1216 C C . SER A 1 158 ? 5.141 -4.530 12.558 1.00 90.19 158 SER A C 1
ATOM 1218 O O . SER A 1 158 ? 4.125 -4.092 12.018 1.00 90.19 158 SER A O 1
ATOM 1220 N N . THR A 1 159 ? 5.821 -3.802 13.450 1.00 90.12 159 THR A N 1
ATOM 1221 C CA . THR A 1 159 ? 5.385 -2.458 13.876 1.00 90.12 159 THR A CA 1
ATOM 1222 C C . THR A 1 159 ? 5.182 -1.509 12.692 1.00 90.12 159 THR A C 1
ATOM 1224 O O . THR A 1 159 ? 4.127 -0.893 12.573 1.00 90.12 159 THR A O 1
ATOM 1227 N N . SER A 1 160 ? 6.147 -1.452 11.770 1.00 90.25 160 SER A N 1
ATOM 1228 C CA . SER A 1 160 ? 6.086 -0.615 10.562 1.00 90.25 160 SER A CA 1
ATOM 1229 C C . SER A 1 160 ? 4.880 -0.967 9.686 1.00 90.25 160 SER A C 1
ATOM 1231 O O . SER A 1 160 ? 4.180 -0.101 9.166 1.00 90.25 160 SER A O 1
ATOM 1233 N N . ARG A 1 161 ? 4.595 -2.266 9.557 1.00 92.12 161 ARG A N 1
ATOM 1234 C CA . ARG A 1 161 ? 3.447 -2.766 8.805 1.00 92.12 161 ARG A CA 1
ATOM 1235 C C . ARG A 1 161 ? 2.123 -2.443 9.496 1.00 92.12 161 ARG A C 1
ATOM 1237 O O . ARG A 1 161 ? 1.156 -2.096 8.820 1.00 92.12 161 ARG A O 1
ATOM 1244 N N . LEU A 1 162 ? 2.077 -2.561 10.821 1.00 92.62 162 LEU A N 1
ATOM 1245 C CA . LEU A 1 162 ? 0.906 -2.250 11.633 1.00 92.62 162 LEU A CA 1
ATOM 1246 C C . LEU A 1 162 ? 0.508 -0.777 11.478 1.00 92.62 162 LEU A C 1
ATOM 1248 O O . LEU A 1 162 ? -0.671 -0.487 11.293 1.00 92.62 162 LEU A O 1
ATOM 1252 N N . GLU A 1 163 ? 1.477 0.141 11.470 1.00 93.00 163 GLU A N 1
ATOM 1253 C CA . GLU A 1 163 ? 1.217 1.564 11.217 1.00 93.00 163 GLU A CA 1
ATOM 1254 C C . GLU A 1 163 ? 0.548 1.797 9.856 1.00 93.00 163 GLU A C 1
ATOM 1256 O O . GLU A 1 163 ? -0.417 2.553 9.762 1.00 93.00 163 GLU A O 1
ATOM 1261 N N . GLU A 1 164 ? 0.979 1.105 8.803 1.00 94.38 164 GLU A N 1
ATOM 1262 C CA . GLU A 1 164 ? 0.364 1.248 7.477 1.00 94.38 164 GLU A CA 1
ATOM 1263 C C . GLU A 1 164 ? -1.020 0.605 7.359 1.00 94.38 164 GLU A C 1
ATOM 1265 O O . GLU A 1 164 ? -1.833 1.051 6.555 1.00 94.38 164 GLU A O 1
ATOM 1270 N N . ILE A 1 165 ? -1.308 -0.417 8.165 1.00 94.50 165 ILE A N 1
ATOM 1271 C CA . ILE A 1 165 ? -2.629 -1.062 8.215 1.00 94.50 165 ILE A CA 1
ATOM 1272 C C . ILE A 1 165 ? -3.632 -0.231 9.017 1.00 94.50 165 ILE A C 1
ATOM 1274 O O . ILE A 1 165 ? -4.828 -0.301 8.756 1.00 94.50 165 ILE A O 1
ATOM 1278 N N . VAL A 1 166 ? -3.165 0.514 10.018 1.00 95.19 166 VAL A N 1
ATOM 1279 C CA . VAL A 1 166 ? -4.041 1.130 11.019 1.00 95.19 166 VAL A CA 1
ATOM 1280 C C . VAL A 1 166 ? -4.108 2.645 10.872 1.00 95.19 166 VAL A C 1
ATOM 1282 O O . VAL A 1 166 ? -5.188 3.223 10.963 1.00 95.19 166 VAL A O 1
ATOM 1285 N N . TRP A 1 167 ? -2.971 3.301 10.657 1.00 95.69 167 TRP A N 1
ATOM 1286 C CA . TRP A 1 167 ? -2.861 4.759 10.618 1.00 95.69 167 TRP A CA 1
ATOM 1287 C C . TRP A 1 167 ? -2.764 5.308 9.201 1.00 95.69 167 TRP A C 1
ATOM 1289 O O . TRP A 1 167 ? -3.325 6.364 8.924 1.00 95.69 167 TRP A O 1
ATOM 1299 N N . ASN A 1 168 ? -2.068 4.594 8.313 1.00 96.62 168 ASN A N 1
ATOM 1300 C CA . ASN A 1 168 ? -1.767 5.075 6.967 1.00 96.62 168 ASN A CA 1
ATOM 1301 C C 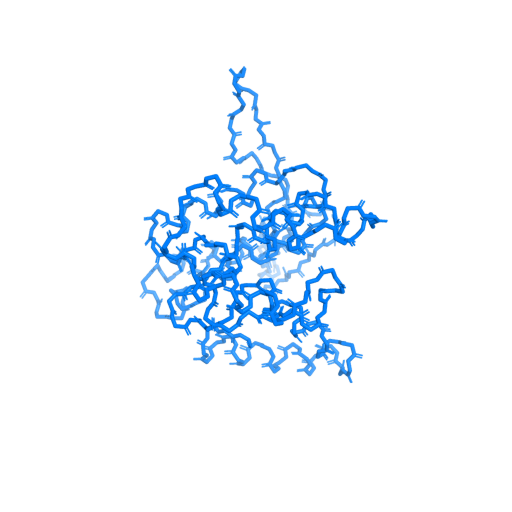. ASN A 1 168 ? -2.487 4.272 5.874 1.00 96.62 168 ASN A C 1
ATOM 1303 O O . ASN A 1 168 ? -1.887 3.936 4.850 1.00 96.62 168 ASN A O 1
ATOM 1307 N N . CYS A 1 169 ? -3.778 3.990 6.062 1.00 97.56 169 CYS A N 1
ATOM 1308 C CA . CYS A 1 169 ? -4.582 3.301 5.058 1.00 97.56 169 CYS A CA 1
ATOM 1309 C C . CYS A 1 169 ? -4.641 4.135 3.776 1.00 97.56 169 CYS A C 1
ATOM 1311 O O . CYS A 1 169 ? -5.036 5.304 3.781 1.00 97.56 169 CYS A O 1
ATOM 1313 N N . ILE A 1 170 ? -4.266 3.517 2.659 1.00 98.25 170 ILE A N 1
ATOM 1314 C CA . ILE A 1 170 ? -4.295 4.159 1.346 1.00 98.25 170 ILE A CA 1
ATOM 1315 C C . ILE A 1 170 ? -5.691 4.010 0.750 1.00 98.25 170 ILE A C 1
ATOM 1317 O O . ILE A 1 170 ? -6.114 2.895 0.440 1.00 98.25 170 ILE A O 1
ATOM 1321 N N . LEU A 1 171 ? -6.367 5.132 0.511 1.00 98.00 171 LEU A N 1
ATOM 1322 C CA . LEU A 1 171 ? -7.674 5.172 -0.137 1.00 98.00 171 LEU A CA 1
ATOM 1323 C C . LEU A 1 171 ? -7.627 6.044 -1.394 1.00 98.00 171 LEU A C 1
ATOM 1325 O O . LEU A 1 171 ? -7.217 7.201 -1.339 1.00 98.00 171 LEU A O 1
ATOM 1329 N N . ALA A 1 172 ? -8.071 5.515 -2.532 1.00 97.19 172 ALA A N 1
ATOM 1330 C CA . ALA A 1 172 ? -8.165 6.280 -3.772 1.00 97.19 172 ALA A CA 1
ATOM 1331 C C . ALA A 1 172 ? -9.601 6.755 -4.054 1.00 97.19 172 ALA A C 1
ATOM 1333 O O . ALA A 1 172 ? -10.559 6.194 -3.513 1.00 97.19 172 ALA A O 1
ATOM 1334 N N . PRO A 1 173 ? -9.795 7.756 -4.933 1.00 93.69 173 PRO A N 1
ATOM 1335 C CA . PRO A 1 173 ? -11.129 8.176 -5.349 1.00 93.69 173 PRO A CA 1
ATOM 1336 C C . PRO A 1 173 ? -11.958 7.011 -5.912 1.00 93.69 173 PRO A C 1
ATOM 1338 O O . PRO A 1 173 ? -11.551 6.340 -6.860 1.00 93.69 173 PRO A O 1
ATOM 1341 N N . GLY A 1 174 ? -13.146 6.796 -5.341 1.00 92.00 174 GLY A N 1
ATOM 1342 C CA . GLY A 1 174 ? -14.047 5.709 -5.735 1.00 92.00 174 GLY A CA 1
ATOM 1343 C C . GLY A 1 174 ? -13.687 4.339 -5.153 1.00 92.00 174 GLY A C 1
ATOM 1344 O O . GLY A 1 174 ? -14.232 3.335 -5.608 1.00 92.00 174 GLY A O 1
ATOM 1345 N N . TRP A 1 175 ? -12.771 4.259 -4.186 1.00 96.12 175 TRP A N 1
ATOM 1346 C CA . TRP A 1 175 ? -12.542 3.047 -3.400 1.00 96.12 175 TRP A CA 1
ATOM 1347 C C . TRP A 1 175 ? -13.346 3.097 -2.102 1.00 96.12 175 TRP A C 1
ATOM 1349 O O . TRP A 1 175 ? -13.380 4.129 -1.437 1.00 96.12 175 TRP A O 1
ATOM 1359 N N . ASP A 1 176 ? -13.954 1.966 -1.747 1.00 94.88 176 ASP A N 1
ATOM 1360 C CA . ASP A 1 176 ? -14.674 1.785 -0.478 1.00 94.88 176 ASP A CA 1
ATOM 1361 C C . ASP A 1 176 ? -13.802 1.058 0.566 1.00 94.88 176 ASP A C 1
ATOM 1363 O O . ASP A 1 176 ? -14.012 1.186 1.768 1.00 94.88 176 ASP A O 1
ATOM 1367 N N . VAL A 1 177 ? -12.780 0.342 0.087 1.00 95.62 177 VAL A N 1
ATOM 1368 C CA . VAL A 1 177 ? -11.798 -0.446 0.844 1.00 95.62 177 VAL A CA 1
ATOM 1369 C C . VAL A 1 177 ? -10.390 0.092 0.577 1.00 95.62 177 VAL A C 1
ATOM 1371 O O . VAL A 1 177 ? -10.075 0.509 -0.543 1.00 95.62 177 VAL A O 1
ATOM 1374 N N . ASP A 1 178 ? -9.512 0.061 1.575 1.00 97.12 178 ASP A N 1
ATOM 1375 C CA . ASP A 1 178 ? -8.129 0.520 1.430 1.00 97.12 178 ASP A CA 1
ATOM 1376 C C . ASP A 1 178 ? -7.261 -0.444 0.593 1.00 97.12 178 ASP A C 1
ATOM 1378 O O . ASP A 1 178 ? -7.618 -1.601 0.340 1.00 97.12 178 ASP A O 1
ATOM 1382 N N . LEU A 1 179 ? -6.087 0.031 0.163 1.00 96.94 179 LEU A N 1
ATOM 1383 C CA . LEU A 1 179 ? -5.129 -0.744 -0.633 1.00 96.94 179 LEU A CA 1
ATOM 1384 C C . LEU A 1 179 ? -4.735 -2.065 0.039 1.00 96.94 179 LEU A C 1
ATOM 1386 O O . LEU A 1 179 ? -4.653 -3.090 -0.640 1.00 96.94 179 LEU A O 1
ATOM 1390 N N . ALA A 1 180 ? -4.466 -2.058 1.348 1.00 94.94 180 ALA A N 1
ATOM 1391 C CA . ALA A 1 180 ? -3.979 -3.243 2.041 1.00 94.94 180 ALA A CA 1
ATOM 1392 C C . ALA A 1 180 ? -5.072 -4.316 2.094 1.00 94.94 180 ALA A C 1
ATOM 1394 O O . ALA A 1 180 ? -4.791 -5.487 1.834 1.00 94.94 180 ALA A O 1
ATOM 1395 N N . SER A 1 181 ? -6.323 -3.920 2.342 1.00 93.69 181 SER A N 1
ATOM 1396 C CA . SER A 1 181 ? -7.483 -4.813 2.257 1.00 93.69 181 SER A CA 1
ATOM 1397 C C . SER A 1 181 ? -7.669 -5.401 0.859 1.00 93.69 181 SER A C 1
ATOM 1399 O O . SER A 1 181 ? -7.838 -6.613 0.725 1.00 93.69 181 SER A O 1
ATOM 1401 N N . GLN A 1 182 ? -7.560 -4.585 -0.194 1.00 94.56 182 GLN A N 1
ATOM 1402 C CA . GLN A 1 182 ? -7.658 -5.064 -1.578 1.00 94.56 182 GLN A CA 1
ATOM 1403 C C . GLN A 1 182 ? -6.535 -6.054 -1.938 1.00 94.56 182 GLN A C 1
ATOM 1405 O O . GLN A 1 182 ? -6.784 -7.091 -2.559 1.00 94.56 182 GLN A O 1
ATOM 1410 N N . ILE A 1 183 ? -5.299 -5.786 -1.502 1.00 93.44 183 ILE A N 1
ATOM 1411 C CA . ILE A 1 183 ? -4.162 -6.705 -1.670 1.00 93.44 183 ILE A CA 1
ATOM 1412 C C . ILE A 1 183 ? -4.431 -8.024 -0.936 1.00 93.44 183 ILE A C 1
ATOM 1414 O O . ILE A 1 183 ? -4.304 -9.091 -1.540 1.00 93.44 183 ILE A O 1
ATOM 1418 N N . ARG A 1 184 ? -4.854 -7.979 0.334 1.00 89.94 184 ARG A N 1
ATOM 1419 C CA . ARG A 1 184 ? -5.158 -9.188 1.119 1.00 89.94 184 ARG A CA 1
ATOM 1420 C C . ARG A 1 184 ? -6.278 -10.009 0.487 1.00 89.94 184 ARG A C 1
ATOM 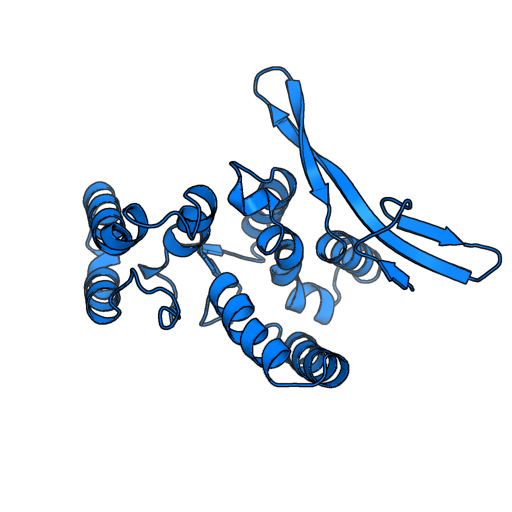1422 O O . ARG A 1 184 ? -6.089 -11.207 0.281 1.00 89.94 184 ARG A O 1
ATOM 1429 N N . ALA A 1 185 ? -7.388 -9.379 0.108 1.00 88.12 185 ALA A N 1
ATOM 1430 C CA . ALA A 1 185 ? -8.512 -10.051 -0.541 1.00 88.12 185 ALA A CA 1
ATOM 1431 C C . ALA A 1 185 ? -8.089 -10.723 -1.858 1.00 88.12 185 ALA A C 1
ATOM 1433 O O . ALA A 1 185 ? -8.428 -11.878 -2.114 1.00 88.12 185 ALA A O 1
ATOM 1434 N N . SER A 1 186 ? -7.271 -10.043 -2.668 1.00 87.81 186 SER A N 1
ATOM 1435 C CA . SER A 1 186 ? -6.768 -10.624 -3.916 1.00 87.81 186 SER A CA 1
ATOM 1436 C C . SER A 1 186 ? -5.799 -11.789 -3.702 1.00 87.81 186 SER A C 1
ATOM 1438 O O . SER A 1 186 ? -5.774 -12.706 -4.521 1.00 87.81 186 SER A O 1
ATOM 1440 N N . SER A 1 187 ? -5.056 -11.819 -2.587 1.00 86.25 187 SER A N 1
ATOM 1441 C CA . SER A 1 187 ? -4.137 -12.920 -2.256 1.00 86.25 187 SER A CA 1
ATOM 1442 C C . SER A 1 187 ? -4.840 -14.278 -2.124 1.00 86.25 187 SER A C 1
ATOM 1444 O O . SER A 1 187 ? -4.231 -15.306 -2.413 1.00 86.25 187 SER A O 1
ATOM 1446 N N . VAL A 1 188 ? -6.127 -14.293 -1.756 1.00 84.19 188 VAL A N 1
ATOM 1447 C CA . VAL A 1 188 ? -6.943 -15.516 -1.666 1.00 84.19 188 VAL A CA 1
ATOM 1448 C C . VAL A 1 188 ? -7.154 -16.131 -3.051 1.00 84.19 188 VAL A C 1
ATOM 1450 O O . VAL A 1 188 ? -6.976 -17.332 -3.231 1.00 84.19 188 VAL A O 1
ATOM 1453 N N . ILE A 1 189 ? -7.408 -15.302 -4.067 1.00 83.38 189 ILE A N 1
ATOM 1454 C CA . ILE A 1 189 ? -7.617 -15.758 -5.452 1.00 83.38 189 ILE A CA 1
ATOM 1455 C C . ILE A 1 189 ? -6.372 -16.485 -5.980 1.00 83.38 189 ILE A C 1
ATOM 1457 O O . ILE A 1 189 ? -6.493 -17.490 -6.678 1.00 83.38 189 ILE A O 1
ATOM 1461 N N . TRP A 1 190 ? -5.176 -16.015 -5.615 1.00 83.44 190 TRP A N 1
ATOM 1462 C CA . TRP A 1 190 ? -3.914 -16.665 -5.981 1.00 83.44 190 TRP A CA 1
ATOM 1463 C C . TRP A 1 190 ? -3.690 -18.014 -5.295 1.00 83.44 190 TRP A C 1
ATOM 1465 O O . TRP A 1 190 ? -2.960 -18.840 -5.835 1.00 83.44 190 TRP A O 1
ATOM 1475 N N . LYS A 1 191 ? -4.276 -18.236 -4.112 1.00 84.12 191 LYS A N 1
ATOM 1476 C CA . LYS A 1 191 ? -4.184 -19.519 -3.398 1.00 84.12 191 LYS A CA 1
ATOM 1477 C C . LYS A 1 191 ? -5.128 -20.565 -3.989 1.00 84.12 191 LYS A C 1
ATOM 1479 O O . LYS A 1 191 ? -4.770 -21.738 -4.034 1.00 84.12 191 LYS A O 1
ATOM 1484 N N . ASP A 1 192 ? -6.290 -20.130 -4.469 1.00 86.56 192 ASP A N 1
ATOM 1485 C CA . ASP A 1 192 ? -7.376 -21.030 -4.867 1.00 86.56 192 ASP A CA 1
ATOM 1486 C C . ASP A 1 192 ? -7.390 -21.368 -6.367 1.00 86.56 192 ASP A C 1
ATOM 1488 O O . ASP A 1 192 ? -8.039 -22.332 -6.779 1.00 86.56 192 ASP A O 1
ATOM 1492 N N . LYS A 1 193 ? -6.703 -20.583 -7.208 1.00 88.12 193 LYS A N 1
ATOM 1493 C CA . LYS A 1 193 ? -6.739 -20.720 -8.675 1.00 88.12 193 LYS A CA 1
ATOM 1494 C C . LYS A 1 193 ? -5.355 -20.890 -9.292 1.00 88.12 193 LYS A C 1
ATOM 1496 O O . LYS A 1 193 ? -4.338 -20.513 -8.720 1.00 88.12 193 LYS A O 1
ATOM 1501 N N . ASP A 1 194 ? -5.335 -21.403 -10.526 1.00 91.88 194 ASP A N 1
ATOM 1502 C CA . ASP A 1 194 ? -4.130 -21.386 -11.359 1.00 91.88 194 ASP A CA 1
ATOM 1503 C C . ASP A 1 194 ? -3.610 -19.939 -11.510 1.00 91.88 194 ASP A C 1
ATOM 1505 O O . ASP A 1 194 ? -4.408 -19.042 -11.815 1.00 91.88 194 ASP A O 1
ATOM 1509 N N . PRO A 1 195 ? -2.295 -19.688 -11.354 1.00 88.38 195 PRO A N 1
ATOM 1510 C CA . PRO A 1 195 ? -1.735 -18.342 -11.400 1.00 88.38 195 PRO A CA 1
ATOM 1511 C C . PRO A 1 195 ? -2.080 -17.553 -12.664 1.00 88.38 195 PRO A C 1
ATOM 1513 O O . PRO A 1 195 ? -2.248 -16.337 -12.589 1.00 88.38 195 PRO A O 1
ATOM 1516 N N . LYS A 1 196 ? -2.216 -18.197 -13.832 1.00 89.06 196 LYS A N 1
ATOM 1517 C CA . LYS A 1 196 ? -2.575 -17.494 -15.075 1.00 89.06 196 LYS A CA 1
ATOM 1518 C C . LYS A 1 196 ? -4.028 -17.037 -15.048 1.00 89.06 196 LYS A C 1
ATOM 1520 O O . LYS A 1 196 ? -4.316 -15.920 -15.472 1.00 89.06 196 LYS A O 1
ATOM 1525 N N . ILE A 1 197 ? -4.923 -17.877 -14.529 1.00 90.62 197 ILE A N 1
ATOM 1526 C CA . ILE A 1 197 ? -6.345 -17.546 -14.373 1.00 90.62 197 ILE A CA 1
ATOM 1527 C C . ILE A 1 197 ? -6.502 -16.425 -13.341 1.00 90.62 197 ILE A C 1
ATOM 1529 O O . ILE A 1 197 ? -7.128 -15.413 -13.645 1.00 90.62 197 ILE A O 1
ATOM 1533 N N . ALA A 1 198 ? -5.865 -16.559 -12.172 1.00 90.69 198 ALA A N 1
ATOM 1534 C CA . ALA A 1 198 ? -5.852 -15.524 -11.139 1.00 90.69 198 ALA A CA 1
ATOM 1535 C C . ALA A 1 198 ? -5.337 -14.183 -11.691 1.00 90.69 198 ALA A C 1
ATOM 1537 O O . ALA A 1 198 ? -5.983 -13.151 -11.516 1.00 90.69 198 ALA A O 1
ATOM 1538 N N . THR A 1 199 ? -4.223 -14.206 -12.435 1.00 89.50 199 THR A N 1
ATOM 1539 C CA . THR A 1 199 ? -3.672 -13.013 -13.097 1.00 89.50 199 THR A CA 1
ATOM 1540 C C . THR A 1 199 ? -4.693 -12.376 -14.034 1.00 89.50 199 THR A C 1
ATOM 1542 O O . THR A 1 199 ? -4.911 -11.170 -13.958 1.00 89.50 199 THR A O 1
ATOM 1545 N N . SER A 1 200 ? -5.315 -13.169 -14.911 1.00 91.12 200 SER A N 1
ATOM 1546 C CA . SER A 1 200 ? -6.275 -12.665 -15.897 1.00 91.12 200 SER A CA 1
ATOM 1547 C C . SER A 1 200 ? -7.465 -11.986 -15.222 1.00 91.12 200 SER A C 1
ATOM 1549 O O . SER A 1 200 ? -7.810 -10.865 -15.580 1.00 91.12 200 SER A O 1
ATOM 1551 N N . GLU A 1 201 ? -8.058 -12.625 -14.210 1.00 91.44 201 GLU A N 1
ATOM 1552 C CA . GLU A 1 201 ? -9.216 -12.078 -13.496 1.00 91.44 201 GLU A CA 1
ATOM 1553 C C . GLU A 1 201 ? -8.884 -10.780 -12.748 1.00 91.44 201 GLU A C 1
ATOM 1555 O O . GLU A 1 201 ? -9.650 -9.816 -12.796 1.00 91.44 201 GLU A O 1
ATOM 1560 N N . LEU A 1 202 ? -7.734 -10.735 -12.069 1.00 91.38 202 LEU A N 1
ATOM 1561 C CA . LEU A 1 202 ? -7.296 -9.550 -11.331 1.00 91.38 202 LEU A CA 1
ATOM 1562 C C . LEU A 1 202 ? -6.932 -8.400 -12.272 1.00 91.38 202 LEU A C 1
ATOM 1564 O O . LEU A 1 202 ? -7.303 -7.256 -12.011 1.00 91.38 202 LEU A O 1
ATOM 1568 N N . MET A 1 203 ? -6.247 -8.688 -13.383 1.00 90.62 203 MET A N 1
ATOM 1569 C CA . MET A 1 203 ? -5.948 -7.681 -14.401 1.00 90.62 203 MET A CA 1
ATOM 1570 C C . MET A 1 203 ? -7.230 -7.109 -14.997 1.00 90.62 203 MET A C 1
ATOM 1572 O O . MET A 1 203 ? -7.365 -5.888 -15.074 1.00 90.62 203 MET A O 1
ATOM 1576 N N . ASP A 1 204 ? -8.193 -7.955 -15.359 1.00 92.50 204 ASP A N 1
ATOM 1577 C CA . ASP A 1 204 ? -9.465 -7.500 -15.918 1.00 92.50 204 ASP A CA 1
ATOM 1578 C C . ASP A 1 204 ? -10.211 -6.571 -14.953 1.00 92.50 204 ASP A C 1
ATOM 1580 O O . ASP A 1 204 ? -10.693 -5.515 -15.375 1.00 92.50 204 ASP A O 1
ATOM 1584 N N . LYS A 1 205 ? -10.249 -6.909 -13.656 1.00 91.94 205 LYS A N 1
ATOM 1585 C CA . LYS A 1 205 ? -10.823 -6.047 -12.610 1.00 91.94 205 LYS A CA 1
ATOM 1586 C C . LYS A 1 205 ? -10.095 -4.706 -12.496 1.00 91.94 205 LYS A C 1
ATOM 1588 O O . LYS A 1 205 ? -10.729 -3.657 -12.593 1.00 91.94 205 LYS A O 1
ATOM 1593 N N . ILE A 1 206 ? -8.766 -4.707 -12.372 1.00 92.25 206 ILE A N 1
ATOM 1594 C CA . ILE A 1 206 ? -7.981 -3.466 -12.236 1.00 92.25 206 ILE A CA 1
ATOM 1595 C C . ILE A 1 206 ? -8.149 -2.570 -13.469 1.00 92.25 206 ILE A C 1
ATOM 1597 O O . ILE A 1 206 ? -8.333 -1.360 -13.341 1.00 92.25 206 ILE A O 1
ATOM 1601 N N . LEU A 1 207 ? -8.114 -3.131 -14.678 1.00 91.69 207 LEU A N 1
ATOM 1602 C CA . LEU A 1 207 ? -8.238 -2.346 -15.909 1.00 91.69 207 LEU A CA 1
ATOM 1603 C C . LEU A 1 207 ? -9.653 -1.759 -16.070 1.00 91.69 207 LEU A C 1
ATOM 1605 O O . LEU A 1 207 ? -9.824 -0.594 -16.472 1.00 91.69 207 LEU A O 1
ATOM 1609 N N . ARG A 1 208 ? -10.678 -2.548 -15.731 1.00 92.12 208 ARG A N 1
ATOM 1610 C CA . ARG A 1 208 ? -12.084 -2.148 -15.833 1.00 92.12 208 ARG A CA 1
ATOM 1611 C C . ARG A 1 208 ? -12.471 -1.139 -14.759 1.00 92.12 208 ARG A C 1
ATOM 1613 O O . ARG A 1 208 ? -12.965 -0.065 -15.110 1.00 92.12 208 ARG A O 1
ATOM 1620 N N . ASP A 1 209 ? -12.154 -1.425 -13.505 1.00 92.25 209 ASP A N 1
ATOM 1621 C CA . ASP A 1 209 ? -12.714 -0.728 -12.345 1.00 92.25 209 ASP A CA 1
ATOM 1622 C C . ASP A 1 209 ? -11.677 0.118 -11.598 1.00 92.25 209 ASP A C 1
ATOM 1624 O O . ASP A 1 209 ? -12.036 1.088 -10.939 1.00 92.25 209 ASP A O 1
ATOM 1628 N N . GLY A 1 210 ? -10.381 -0.171 -11.756 1.00 91.44 210 GLY A N 1
ATOM 1629 C CA . GLY A 1 210 ? -9.309 0.532 -11.040 1.00 91.44 210 GLY A CA 1
ATOM 1630 C C . GLY A 1 210 ? -9.133 0.077 -9.595 1.00 91.44 210 GLY A C 1
ATOM 1631 O O . GLY A 1 210 ? -8.397 0.719 -8.849 1.00 91.44 210 GLY A O 1
ATOM 1632 N N . ARG A 1 211 ? -9.813 -1.001 -9.198 1.00 92.12 211 ARG A N 1
ATOM 1633 C CA . ARG A 1 211 ? -9.845 -1.581 -7.849 1.00 92.12 211 ARG A CA 1
ATOM 1634 C C . ARG A 1 211 ? -10.039 -3.100 -7.927 1.00 92.12 211 ARG A C 1
ATOM 1636 O O . ARG A 1 211 ? -10.387 -3.597 -9.002 1.00 92.12 211 ARG A O 1
ATOM 1643 N N . LEU A 1 212 ? -9.792 -3.813 -6.827 1.00 89.44 212 LEU A N 1
ATOM 1644 C CA . LEU A 1 212 ? -9.908 -5.280 -6.725 1.00 89.44 212 LEU A CA 1
ATOM 1645 C C . LEU A 1 212 ? -11.110 -5.747 -5.902 1.00 89.44 212 LEU A C 1
ATOM 1647 O O . LEU A 1 212 ? -11.425 -5.061 -4.908 1.00 89.44 212 LEU A O 1
#

Foldseek 3Di:
DAEDADDPDDAWDADPVVRDIYGYKHKDFQDADPVRHTDIAIQHSLLNVLVVVCVVCVPDPQSLLLLLVSLVRVLPDCVLQPADGSNSVNSLVVCVVVQQKDWAFLLCQQDEDCVVPPLADPVLSPVCSVCVVVDDPVRNVVSLCNRNVSVVVDPPRHPSNSCCSGGGFIGGPPDSYGSVNQVVVLVVLCVPDDNVVSVVVVVVCCSPRVGD

Secondary structure (DSSP, 8-state):
-EEESSSS--EEEEETTTTEEEEE-EEEEEEE-TTS-EEEEEE-HHHHHHHHHHHH-TT-HHHHHHGGGGGHHHHHSTHHHHS--HHHHHHHHHHHHTTS-EEE-GGG-SS---TT-TT--HHHHHHHHHHGGGS-HHHHHHHHHHHTGGGTT-SSS-HHHHHHHHT-EEE-TT-SS-HHHHHHHHHHHHHHS-HHHHHHHHHHHHHHHS--

Sequence (212 aa):
IIIQNSGEAKGVTWDHEKNILRICETMSPALTGHRGDDKIGPLTTVAICHSIAQLISPSGKLVRKIRPWAISGNWIHACMDMTYDPVYASLKEILTIEGSIRVIPLTEVPQPNVDTLDFVDENSLKEISDRWDSMGEEGRARSISHLCRGALDSSNPSTSRLEEIVWNCILAPGWDVDLASQIRASSVIWKDKDPKIATSELMDKILRDGRL

Radius of gyration: 18.63 Å; chains: 1; bounding box: 42×37×54 Å

pLDDT: mean 91.23, std 6.38, range [60.34, 98.31]